Protein AF-A0AA91JPT4-F1 (afdb_monomer_lite)

Sequence (190 aa):
MEKLVLLPYAIPGVILVTALLRTYSKTSIPMFFVLIGALFISALPIVFLGITNQMRLINMKELLEAASTLGAPTPMIILRVLFPTIRTGTILVSLMIFSSVFGEYLLTNLLIGGRFETVRIYMLRRMNENGHLSSAVIVLYFLFILIIALLTFVMTNRQKKQVVPIKQRYNRQSRTLEKGVVVDNVLEHS

Secondary structure (DSSP, 8-state):
-HHHHTTGGGS-HHHHHHHHHHHHTTSSS-HHHHHHHHHHHHHHHHHHHHHHHHHHHTTHHHHHHHHHHTT--HHHHIIIIIHHHHHHHHHHHHHHHHHHHHH-HHHHHHHHTT-S--HHHHHHHHHTT-HHHHHHHHHHHHHHHHHHHHHHHHHHHHHHHHHHHHHHHHHHHHHHHHHHHHHHHHHTT-

Structure (mmCIF, N/CA/C/O backbone):
data_AF-A0AA91JPT4-F1
#
_entry.id   AF-A0AA91JPT4-F1
#
loop_
_atom_site.group_PDB
_atom_site.id
_atom_site.type_symbol
_atom_site.label_atom_id
_atom_site.label_alt_id
_atom_site.label_comp_id
_atom_site.label_asym_id
_atom_site.label_entity_id
_atom_site.label_seq_id
_atom_site.pdbx_PDB_ins_code
_atom_site.Cartn_x
_atom_site.Cartn_y
_atom_site.Cartn_z
_atom_site.occupancy
_atom_site.B_iso_or_equiv
_atom_site.auth_seq_id
_atom_site.auth_comp_id
_atom_site.auth_asym_id
_atom_site.auth_atom_id
_atom_site.pdbx_PDB_model_num
ATOM 1 N N . MET A 1 1 ? 4.619 8.924 16.765 1.00 62.19 1 MET A N 1
ATOM 2 C CA . MET A 1 1 ? 5.005 7.585 16.265 1.00 62.19 1 MET A CA 1
ATOM 3 C C . MET A 1 1 ? 4.837 7.442 14.755 1.00 62.19 1 MET A C 1
ATOM 5 O O . MET A 1 1 ? 5.717 6.868 14.135 1.00 62.19 1 MET A O 1
ATOM 9 N N . GLU A 1 2 ? 3.797 8.017 14.139 1.00 68.06 2 GLU A N 1
ATOM 10 C CA . GLU A 1 2 ? 3.529 7.901 12.687 1.00 68.06 2 GLU A CA 1
ATOM 11 C C . GLU A 1 2 ? 4.721 8.275 11.786 1.00 68.06 2 GLU A C 1
ATOM 13 O O . GLU A 1 2 ? 4.997 7.595 10.805 1.00 68.06 2 GLU A O 1
ATOM 18 N N . LYS A 1 3 ? 5.498 9.298 12.165 1.00 74.44 3 LYS A N 1
ATOM 19 C CA . LYS A 1 3 ? 6.681 9.743 11.408 1.00 74.44 3 LYS A CA 1
ATOM 20 C C . LYS A 1 3 ? 7.791 8.686 11.309 1.00 74.44 3 LYS A C 1
ATOM 22 O O . LYS A 1 3 ? 8.508 8.671 10.318 1.00 74.44 3 LYS A O 1
ATOM 27 N N . LEU A 1 4 ? 7.922 7.798 12.299 1.00 78.25 4 LEU A N 1
ATOM 28 C CA . LEU A 1 4 ? 8.942 6.739 12.289 1.00 78.25 4 LEU A CA 1
ATOM 29 C C . LEU A 1 4 ? 8.600 5.634 11.285 1.00 78.25 4 LEU A C 1
ATOM 31 O O . LEU A 1 4 ? 9.491 5.081 10.653 1.00 78.25 4 LEU A O 1
ATOM 35 N N . VAL A 1 5 ? 7.308 5.358 11.094 1.00 78.81 5 VAL A N 1
ATOM 36 C CA . VAL A 1 5 ? 6.826 4.345 10.142 1.00 78.81 5 VAL A CA 1
ATOM 37 C C . VAL A 1 5 ? 7.012 4.806 8.691 1.00 78.81 5 VAL A C 1
ATOM 39 O O . VAL A 1 5 ? 7.147 3.983 7.792 1.00 78.81 5 VAL A O 1
ATOM 42 N N . LEU A 1 6 ? 7.081 6.121 8.459 1.00 79.00 6 LEU A N 1
ATOM 43 C CA . LEU A 1 6 ? 7.276 6.715 7.133 1.00 79.00 6 LEU A CA 1
ATOM 44 C C . LEU A 1 6 ? 8.752 6.849 6.721 1.00 79.00 6 LEU A C 1
ATOM 46 O O . LEU A 1 6 ? 9.028 7.087 5.549 1.00 79.00 6 LEU A O 1
ATOM 50 N N . LEU A 1 7 ? 9.703 6.669 7.646 1.00 81.44 7 LEU A N 1
ATOM 51 C CA . LEU A 1 7 ? 11.142 6.724 7.352 1.00 81.44 7 LEU A CA 1
ATOM 52 C C . LEU A 1 7 ? 11.589 5.806 6.201 1.00 81.44 7 LEU A C 1
ATOM 54 O O . LEU A 1 7 ? 12.272 6.302 5.306 1.00 81.44 7 LEU A O 1
ATOM 58 N N . PRO A 1 8 ? 11.221 4.510 6.159 1.00 74.69 8 PRO A N 1
ATOM 59 C CA . PRO A 1 8 ? 11.626 3.640 5.054 1.00 74.69 8 PRO A CA 1
ATOM 60 C C . PRO A 1 8 ? 11.031 4.075 3.709 1.00 74.69 8 PRO A C 1
ATOM 62 O O . PRO A 1 8 ? 11.679 3.909 2.683 1.00 74.69 8 PRO A O 1
ATOM 65 N N . TYR A 1 9 ? 9.842 4.687 3.711 1.00 77.81 9 TYR A N 1
ATOM 66 C CA . TYR A 1 9 ? 9.214 5.218 2.498 1.00 77.81 9 TYR A CA 1
ATOM 67 C C . TYR A 1 9 ? 9.916 6.478 1.970 1.00 77.81 9 TYR A C 1
ATOM 69 O O . TYR A 1 9 ? 9.862 6.773 0.780 1.00 77.81 9 TYR A O 1
ATOM 77 N N . ALA A 1 10 ? 10.591 7.229 2.844 1.00 79.25 10 ALA A N 1
ATOM 78 C CA . ALA A 1 10 ? 11.345 8.414 2.447 1.00 79.25 10 ALA A CA 1
ATOM 79 C C . ALA A 1 10 ? 12.610 8.072 1.642 1.00 79.25 10 ALA A C 1
ATOM 81 O O . ALA A 1 10 ? 13.159 8.950 0.978 1.00 79.25 10 ALA A O 1
ATOM 82 N N . ILE A 1 11 ? 13.078 6.818 1.690 1.00 83.12 11 ILE A N 1
ATOM 83 C CA . ILE A 1 11 ? 14.234 6.362 0.918 1.00 83.12 11 ILE A CA 1
ATOM 84 C C . ILE A 1 11 ? 13.786 6.093 -0.529 1.00 83.12 11 ILE A C 1
ATOM 86 O O . ILE A 1 11 ? 12.942 5.228 -0.758 1.00 83.12 11 ILE A O 1
ATOM 90 N N . PRO A 1 12 ? 14.371 6.774 -1.531 1.00 81.94 12 PRO A N 1
ATOM 91 C CA . PRO A 1 12 ? 14.094 6.501 -2.936 1.00 81.94 12 PRO A CA 1
ATOM 92 C C . PRO A 1 12 ? 14.336 5.031 -3.304 1.00 81.94 12 PRO A C 1
ATOM 94 O O . PRO A 1 12 ? 15.379 4.463 -2.967 1.00 81.94 12 PRO A O 1
ATOM 97 N N . GLY A 1 13 ? 13.429 4.441 -4.091 1.00 80.62 13 GLY A N 1
ATOM 98 C CA . GLY A 1 13 ? 13.509 3.029 -4.491 1.00 80.62 13 GLY A CA 1
ATOM 99 C C . GLY A 1 13 ? 14.833 2.643 -5.166 1.00 80.62 13 GLY A C 1
ATOM 100 O O . GLY A 1 13 ? 15.356 1.561 -4.925 1.00 80.62 13 GLY A O 1
ATOM 101 N N . VAL A 1 14 ? 15.451 3.549 -5.934 1.00 83.06 14 VAL A N 1
ATOM 102 C CA . VAL A 1 14 ? 16.767 3.322 -6.571 1.00 83.06 14 VAL A CA 1
ATOM 103 C C . VAL A 1 14 ? 17.882 3.112 -5.537 1.00 83.06 14 VAL A C 1
ATOM 105 O O . VAL A 1 14 ? 18.741 2.243 -5.708 1.00 83.06 14 VAL A O 1
ATOM 108 N N . ILE A 1 15 ? 17.865 3.886 -4.449 1.00 88.06 15 ILE A N 1
ATOM 109 C CA . ILE A 1 15 ? 18.850 3.778 -3.365 1.00 88.06 15 ILE A CA 1
ATOM 110 C C . ILE A 1 15 ? 18.655 2.452 -2.629 1.00 88.06 15 ILE A C 1
ATOM 112 O O . ILE A 1 15 ? 19.625 1.737 -2.386 1.00 88.06 15 ILE A O 1
ATOM 116 N N . LEU A 1 16 ? 17.401 2.079 -2.351 1.00 87.94 16 LEU A N 1
ATOM 117 C CA . LEU A 1 16 ? 17.070 0.800 -1.724 1.00 87.94 16 LEU A CA 1
ATOM 118 C C . LEU A 1 16 ? 17.583 -0.380 -2.562 1.00 87.94 16 LEU A C 1
ATOM 120 O O . LEU A 1 16 ? 18.246 -1.273 -2.042 1.00 87.94 16 LEU A O 1
ATOM 124 N N . VAL A 1 17 ? 17.345 -0.354 -3.873 1.00 85.12 17 VAL A N 1
ATOM 125 C CA . VAL A 1 17 ? 17.799 -1.406 -4.788 1.00 85.12 17 VAL A CA 1
ATOM 126 C C . VAL A 1 17 ? 19.319 -1.513 -4.829 1.00 85.12 17 VAL A C 1
ATOM 128 O O . VAL A 1 17 ? 19.864 -2.603 -4.673 1.00 85.12 17 VAL A O 1
ATOM 131 N N . THR A 1 18 ? 20.015 -0.401 -5.056 1.00 85.31 18 THR A N 1
ATOM 132 C CA . THR A 1 18 ? 21.482 -0.406 -5.166 1.00 85.31 18 THR A CA 1
ATOM 133 C C . THR A 1 18 ? 22.144 -0.851 -3.861 1.00 85.31 18 THR A C 1
ATOM 135 O O . THR A 1 18 ? 23.120 -1.604 -3.894 1.00 85.31 18 THR A O 1
ATOM 138 N N . ALA A 1 19 ? 21.573 -0.479 -2.711 1.00 88.00 19 ALA A N 1
ATOM 139 C CA . ALA A 1 19 ? 22.004 -0.954 -1.400 1.00 88.00 19 ALA A CA 1
ATOM 140 C C . ALA A 1 19 ? 21.769 -2.462 -1.212 1.00 88.00 19 ALA A C 1
ATOM 142 O O . ALA A 1 19 ? 22.671 -3.167 -0.751 1.00 88.00 19 ALA A O 1
ATOM 143 N N . LEU A 1 20 ? 20.599 -2.977 -1.603 1.00 87.94 20 LEU A N 1
ATOM 144 C CA . LEU A 1 20 ? 20.282 -4.408 -1.539 1.00 87.94 20 LEU A CA 1
ATOM 145 C C . LEU A 1 20 ? 21.186 -5.222 -2.464 1.00 87.94 20 LEU A C 1
ATOM 147 O O . LEU A 1 20 ? 21.735 -6.233 -2.038 1.00 87.94 20 LEU A O 1
ATOM 151 N N . LEU A 1 21 ? 21.413 -4.755 -3.691 1.00 85.25 21 LEU A N 1
ATOM 152 C CA . LEU A 1 21 ? 22.312 -5.402 -4.639 1.00 85.25 21 LEU A CA 1
ATOM 153 C C . LEU A 1 21 ? 23.734 -5.460 -4.080 1.00 85.25 21 LEU A C 1
ATOM 155 O O . LEU A 1 21 ? 24.335 -6.527 -4.060 1.00 85.25 21 LEU A O 1
ATOM 159 N N . ARG A 1 22 ? 24.261 -4.354 -3.543 1.00 85.38 22 ARG A N 1
ATOM 160 C CA . ARG A 1 22 ? 25.609 -4.330 -2.956 1.00 85.38 22 ARG A CA 1
ATOM 161 C C . ARG A 1 22 ? 25.740 -5.247 -1.738 1.00 85.38 22 ARG A C 1
ATOM 163 O O . ARG A 1 22 ? 26.775 -5.888 -1.578 1.00 85.38 22 ARG A O 1
ATOM 170 N N . THR A 1 23 ? 24.708 -5.301 -0.900 1.00 88.44 23 THR A N 1
ATOM 171 C CA . THR A 1 23 ? 24.703 -6.092 0.339 1.00 88.44 23 THR A CA 1
ATOM 172 C C . THR A 1 23 ? 24.553 -7.587 0.062 1.00 88.44 23 THR A C 1
ATOM 174 O O . THR A 1 23 ? 25.318 -8.385 0.593 1.00 88.44 23 THR A O 1
ATOM 177 N N . TYR A 1 24 ? 23.610 -7.970 -0.803 1.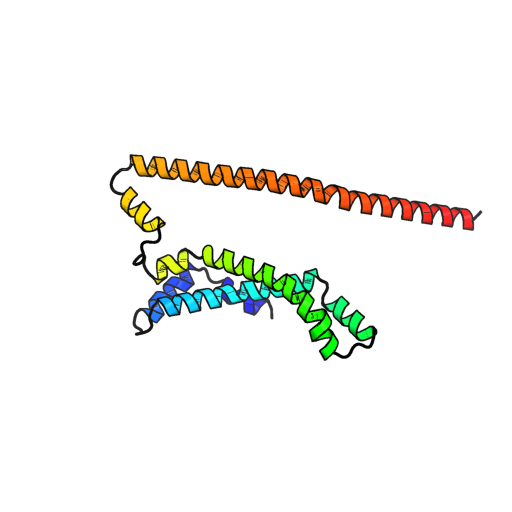00 85.31 24 TYR A N 1
ATOM 178 C CA . TYR A 1 24 ? 23.264 -9.370 -1.063 1.00 85.31 24 TYR A CA 1
ATOM 179 C C . TYR A 1 24 ? 23.987 -9.980 -2.274 1.00 85.31 24 TYR A C 1
ATOM 181 O O . TYR A 1 24 ? 23.925 -11.191 -2.456 1.00 85.31 24 TYR A O 1
ATOM 189 N N . SER A 1 25 ? 24.738 -9.203 -3.071 1.00 77.88 25 SER A N 1
ATOM 190 C CA . SER A 1 25 ? 25.467 -9.723 -4.247 1.00 77.88 25 SER A CA 1
ATOM 191 C C . SER A 1 25 ? 26.526 -10.776 -3.910 1.00 77.88 25 SER A C 1
ATOM 193 O O . SER A 1 25 ? 26.908 -11.536 -4.796 1.00 77.88 25 SER A O 1
ATOM 195 N N . LYS A 1 26 ? 27.032 -10.809 -2.673 1.00 78.81 26 LYS A N 1
ATOM 196 C CA . LYS A 1 26 ? 28.054 -11.773 -2.228 1.00 78.81 26 LYS A CA 1
ATOM 197 C C . LYS A 1 26 ? 27.491 -12.877 -1.332 1.00 78.81 26 LYS A C 1
ATOM 199 O O . LYS A 1 26 ? 28.242 -13.723 -0.855 1.00 78.81 26 LYS A O 1
ATOM 204 N N . THR A 1 27 ? 26.191 -12.856 -1.069 1.00 80.69 27 THR A N 1
ATOM 205 C CA . THR A 1 27 ? 25.530 -13.791 -0.159 1.00 80.69 27 THR A CA 1
ATOM 206 C C . THR A 1 27 ? 24.897 -14.931 -0.957 1.00 80.69 27 THR A C 1
ATOM 208 O O . THR A 1 27 ? 24.451 -14.735 -2.080 1.00 80.69 27 THR A O 1
ATOM 211 N N . SER A 1 28 ? 24.797 -16.124 -0.367 1.00 85.12 28 SER A N 1
ATOM 212 C CA . SER A 1 28 ? 24.126 -17.286 -0.985 1.00 85.12 28 SER A CA 1
ATOM 213 C C . SER A 1 28 ? 22.588 -17.174 -1.049 1.00 85.12 28 SER A C 1
ATOM 215 O O . SER A 1 28 ? 21.911 -18.133 -1.411 1.00 85.12 28 SER A O 1
ATOM 217 N N . ILE A 1 29 ? 22.007 -16.028 -0.673 1.00 84.69 29 ILE A N 1
ATOM 218 C CA . ILE A 1 29 ? 20.551 -15.842 -0.640 1.00 84.69 29 ILE A CA 1
ATOM 219 C C . ILE A 1 29 ? 20.046 -15.529 -2.057 1.00 84.69 29 ILE A C 1
ATOM 221 O O . ILE A 1 29 ? 20.549 -14.599 -2.691 1.00 84.69 29 ILE A O 1
ATOM 225 N N . PRO A 1 30 ? 19.016 -16.235 -2.557 1.00 83.62 30 PRO A N 1
ATOM 226 C CA . PRO A 1 30 ? 18.431 -15.934 -3.856 1.00 83.62 30 PRO A CA 1
ATOM 227 C C . PRO A 1 30 ? 17.793 -14.543 -3.871 1.00 83.62 30 PRO A C 1
ATOM 229 O O . PRO A 1 30 ? 16.985 -14.200 -3.006 1.00 83.62 30 PRO A O 1
ATOM 232 N N . MET A 1 31 ? 18.080 -13.770 -4.919 1.00 81.44 31 MET A N 1
ATOM 233 C CA . MET A 1 31 ? 17.624 -12.379 -5.052 1.00 81.44 31 MET A CA 1
ATOM 234 C C . MET A 1 31 ? 16.093 -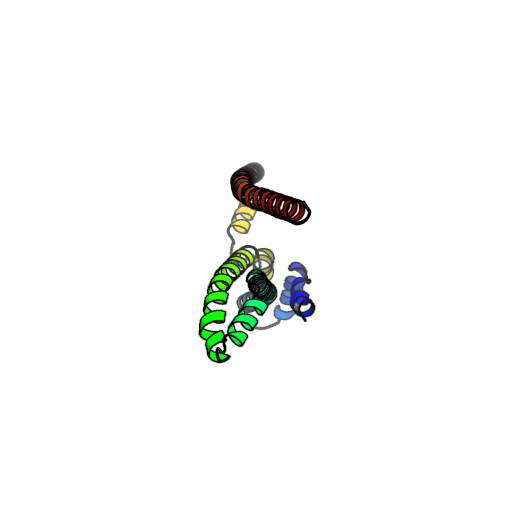12.224 -5.082 1.00 81.44 31 MET A C 1
ATOM 236 O O . MET A 1 31 ? 15.557 -11.172 -4.746 1.00 81.44 31 MET A O 1
ATOM 240 N N . PHE A 1 32 ? 15.375 -13.294 -5.425 1.00 81.75 32 PHE A N 1
ATOM 241 C CA . PHE A 1 32 ? 13.917 -13.350 -5.357 1.00 81.75 32 PHE A CA 1
ATOM 242 C C . PHE A 1 32 ? 13.377 -13.169 -3.927 1.00 81.75 32 PHE A C 1
ATOM 244 O O . PHE A 1 32 ? 12.430 -12.415 -3.719 1.00 81.75 32 PHE A O 1
ATOM 251 N N . PHE A 1 33 ? 14.005 -13.792 -2.923 1.00 86.94 33 PHE A N 1
ATOM 252 C CA . PHE A 1 33 ? 13.594 -13.619 -1.525 1.00 86.94 33 PHE A CA 1
ATOM 253 C C . PHE A 1 33 ? 13.895 -12.208 -1.019 1.00 86.94 33 PHE A C 1
ATOM 255 O O . PHE A 1 33 ? 13.094 -11.627 -0.290 1.00 86.94 33 PHE A O 1
ATOM 262 N N . VAL A 1 34 ? 15.015 -11.631 -1.463 1.00 87.75 34 VAL A N 1
ATOM 263 C CA . VAL A 1 34 ? 15.377 -10.239 -1.167 1.00 87.75 34 VAL A CA 1
ATOM 264 C C . VAL A 1 34 ? 14.350 -9.276 -1.766 1.00 87.75 34 VAL A C 1
ATOM 266 O O . VAL A 1 34 ? 13.944 -8.331 -1.094 1.00 87.75 34 VAL A O 1
ATOM 269 N N . LEU A 1 35 ? 13.865 -9.541 -2.985 1.00 86.94 35 LEU A N 1
ATOM 270 C CA . LEU A 1 35 ? 12.797 -8.758 -3.607 1.00 86.94 35 LEU A CA 1
ATOM 271 C C . LEU A 1 35 ? 11.496 -8.835 -2.803 1.00 86.94 35 LEU A C 1
ATOM 273 O O . LEU A 1 35 ? 10.908 -7.794 -2.524 1.00 86.94 35 LEU A O 1
ATOM 277 N N . ILE A 1 36 ? 11.053 -10.034 -2.409 1.00 87.56 36 ILE A N 1
ATOM 278 C CA . ILE A 1 36 ? 9.841 -10.193 -1.589 1.00 87.56 36 ILE A CA 1
ATOM 279 C C . ILE A 1 36 ? 9.983 -9.415 -0.279 1.00 87.56 36 ILE A C 1
ATOM 281 O O . ILE A 1 36 ? 9.069 -8.686 0.098 1.00 87.56 36 ILE A O 1
ATOM 285 N N . GLY A 1 37 ? 11.135 -9.524 0.388 1.00 88.88 37 GLY A N 1
ATOM 286 C CA . GLY A 1 37 ? 11.416 -8.777 1.612 1.00 88.88 37 GLY A CA 1
ATOM 287 C C . GLY A 1 37 ? 11.386 -7.263 1.396 1.00 88.88 37 GLY A C 1
ATOM 288 O O . GLY A 1 37 ? 10.776 -6.543 2.182 1.00 88.88 37 GLY A O 1
ATOM 289 N N . ALA A 1 38 ? 11.977 -6.777 0.304 1.00 88.12 38 ALA A N 1
ATOM 290 C CA . ALA A 1 38 ? 11.963 -5.360 -0.043 1.00 88.12 38 ALA A CA 1
ATOM 291 C C . ALA A 1 38 ? 10.539 -4.852 -0.318 1.00 88.12 38 ALA A C 1
ATOM 293 O O . ALA A 1 38 ? 10.134 -3.842 0.251 1.00 88.12 38 ALA A O 1
ATOM 294 N N . LEU A 1 39 ? 9.753 -5.580 -1.117 1.00 88.75 39 LEU A N 1
ATOM 295 C CA . LEU A 1 39 ? 8.349 -5.253 -1.386 1.00 88.75 39 LEU A CA 1
ATOM 296 C C . LEU A 1 39 ? 7.506 -5.271 -0.108 1.00 88.75 39 LEU A C 1
ATOM 298 O O . LEU A 1 39 ? 6.656 -4.404 0.079 1.00 88.75 39 LEU A O 1
ATOM 302 N N . PHE A 1 40 ? 7.763 -6.221 0.792 1.00 88.69 40 PHE A N 1
ATOM 303 C CA . PHE A 1 40 ? 7.087 -6.300 2.081 1.00 88.69 40 PHE A CA 1
ATOM 304 C C . PHE A 1 40 ? 7.380 -5.072 2.949 1.00 88.69 40 PHE A C 1
ATOM 306 O O . PHE A 1 40 ? 6.448 -4.437 3.440 1.00 88.69 40 PHE A O 1
ATOM 313 N N . ILE A 1 41 ? 8.653 -4.686 3.086 1.00 88.50 41 ILE A N 1
ATOM 314 C CA . ILE A 1 41 ? 9.058 -3.497 3.853 1.00 88.50 41 ILE A CA 1
ATOM 315 C C . ILE A 1 41 ? 8.455 -2.225 3.245 1.00 88.50 41 ILE A C 1
ATOM 317 O O . ILE A 1 41 ? 7.950 -1.381 3.983 1.00 88.50 41 ILE A O 1
ATOM 321 N N . SER A 1 42 ? 8.441 -2.107 1.915 1.00 85.81 42 SER A N 1
ATOM 322 C CA . SER A 1 42 ? 7.826 -0.973 1.215 1.00 85.81 42 SER A CA 1
ATOM 323 C C . SER A 1 42 ? 6.301 -0.928 1.364 1.00 85.81 42 SER A C 1
ATOM 325 O O . SER A 1 42 ? 5.716 0.154 1.371 1.00 85.81 42 SER A O 1
ATOM 327 N N . ALA A 1 43 ? 5.638 -2.076 1.526 1.00 87.69 43 ALA A N 1
ATOM 328 C CA . ALA A 1 43 ? 4.192 -2.150 1.719 1.00 87.69 43 ALA A CA 1
ATOM 329 C C . ALA A 1 43 ? 3.747 -1.781 3.147 1.00 87.69 43 ALA A C 1
ATOM 331 O O . ALA A 1 43 ? 2.633 -1.286 3.322 1.00 87.69 43 ALA A O 1
ATOM 332 N N . LEU A 1 44 ? 4.593 -1.966 4.167 1.00 88.69 44 LEU A N 1
ATOM 333 C CA . LEU A 1 44 ? 4.284 -1.621 5.565 1.00 88.69 44 LEU A CA 1
ATOM 334 C C . LEU A 1 44 ? 3.757 -0.187 5.774 1.00 88.69 44 LEU A C 1
ATOM 336 O O . LEU A 1 44 ? 2.696 -0.041 6.389 1.00 88.69 44 LEU A O 1
ATOM 340 N N . PRO A 1 45 ? 4.424 0.879 5.286 1.00 88.19 45 PRO A N 1
ATOM 341 C CA . PRO A 1 45 ? 3.929 2.244 5.455 1.00 88.19 45 PRO A CA 1
ATOM 342 C C . PRO A 1 45 ? 2.580 2.458 4.764 1.00 88.19 45 PRO A C 1
ATOM 344 O O . PRO A 1 45 ? 1.736 3.176 5.295 1.00 88.19 45 PRO A O 1
ATOM 347 N N . ILE A 1 46 ? 2.344 1.798 3.626 1.00 88.19 46 ILE A N 1
ATOM 348 C CA . ILE A 1 46 ? 1.077 1.867 2.885 1.00 88.19 46 ILE A CA 1
ATOM 349 C C . ILE A 1 46 ? -0.049 1.227 3.700 1.00 88.19 46 ILE A C 1
ATOM 351 O O . ILE A 1 46 ? -1.116 1.821 3.845 1.00 88.19 46 ILE A O 1
ATOM 355 N N . VAL A 1 47 ? 0.196 0.045 4.274 1.00 89.69 47 VAL A N 1
ATOM 356 C CA . VAL A 1 47 ? -0.755 -0.645 5.158 1.00 89.69 47 VAL A CA 1
ATOM 357 C C . VAL A 1 47 ? -1.094 0.242 6.352 1.00 89.69 47 VAL A C 1
ATOM 359 O O . VAL A 1 47 ? -2.266 0.476 6.638 1.00 89.69 47 VAL A O 1
ATOM 362 N N . PHE A 1 48 ? -0.068 0.753 7.036 1.00 89.06 48 PHE A N 1
ATOM 363 C CA . PHE A 1 48 ? -0.238 1.558 8.238 1.00 89.06 48 PHE A CA 1
ATOM 364 C C . PHE A 1 48 ? -1.025 2.837 7.943 1.00 89.06 48 PHE A C 1
ATOM 366 O O . PHE A 1 48 ? -2.019 3.106 8.611 1.00 89.06 48 PHE A O 1
ATOM 373 N N . LEU A 1 49 ? -0.638 3.574 6.898 1.00 87.75 49 LEU A N 1
ATOM 374 C CA . LEU A 1 49 ? -1.326 4.790 6.468 1.00 87.75 49 LEU A CA 1
ATOM 375 C C . LEU A 1 49 ? -2.764 4.505 6.019 1.00 87.75 49 LEU A C 1
ATOM 377 O O . LEU A 1 49 ? -3.678 5.274 6.309 1.00 87.75 49 LEU A O 1
ATOM 381 N N . GLY A 1 50 ? -2.975 3.397 5.313 1.00 87.19 50 GLY A N 1
ATOM 382 C CA . GLY A 1 50 ? -4.292 2.968 4.867 1.00 87.19 50 GLY A CA 1
ATOM 383 C C . GLY A 1 50 ? -5.227 2.687 6.041 1.00 87.19 50 GLY A C 1
ATOM 384 O O . GLY A 1 50 ? -6.353 3.182 6.066 1.00 87.19 50 GLY A O 1
ATOM 385 N N . ILE A 1 51 ? -4.753 1.943 7.040 1.00 86.69 51 ILE A N 1
ATOM 386 C CA . ILE A 1 51 ? -5.543 1.589 8.223 1.00 86.69 51 ILE A CA 1
ATOM 387 C C . ILE A 1 51 ? -5.821 2.824 9.083 1.00 86.69 51 ILE A C 1
ATOM 389 O O . ILE A 1 51 ? -6.974 3.047 9.445 1.00 86.69 51 ILE A O 1
ATOM 393 N N . THR A 1 52 ? -4.821 3.657 9.383 1.00 86.81 52 THR A N 1
ATOM 394 C CA . THR A 1 52 ? -5.027 4.854 10.219 1.00 86.81 52 THR A CA 1
ATOM 395 C C . THR A 1 52 ? -5.978 5.849 9.561 1.00 86.81 52 THR A C 1
ATOM 397 O O . THR A 1 52 ? -6.862 6.385 10.231 1.00 86.81 52 THR A O 1
ATOM 400 N N . ASN A 1 53 ? -5.879 6.037 8.241 1.00 85.31 53 ASN A N 1
ATOM 401 C CA . ASN A 1 53 ? -6.833 6.852 7.492 1.00 85.31 53 ASN A CA 1
ATOM 402 C C . ASN A 1 53 ? -8.248 6.278 7.563 1.00 85.31 53 ASN A C 1
ATOM 404 O O . ASN A 1 53 ? -9.192 7.037 7.772 1.00 85.31 53 ASN A O 1
ATOM 408 N N . GLN A 1 54 ? -8.409 4.958 7.442 1.00 85.50 54 GLN A N 1
ATOM 409 C CA . GLN A 1 54 ? -9.721 4.324 7.579 1.00 85.50 54 GLN A CA 1
ATOM 410 C C . GLN A 1 54 ? -10.303 4.498 8.979 1.00 85.50 54 GLN A C 1
ATOM 412 O O . GLN A 1 54 ? -11.459 4.887 9.103 1.00 85.50 54 GLN A O 1
ATOM 417 N N . MET A 1 55 ? -9.501 4.309 10.029 1.00 84.56 55 MET A N 1
ATOM 418 C CA . MET A 1 55 ? -9.929 4.544 11.414 1.00 84.56 55 MET A CA 1
ATOM 419 C C . MET A 1 55 ? -10.349 6.001 11.653 1.00 84.56 55 MET A C 1
ATOM 421 O O . MET A 1 55 ? -11.279 6.267 12.417 1.00 84.56 55 MET A O 1
ATOM 425 N N . ARG A 1 56 ? -9.684 6.953 10.989 1.0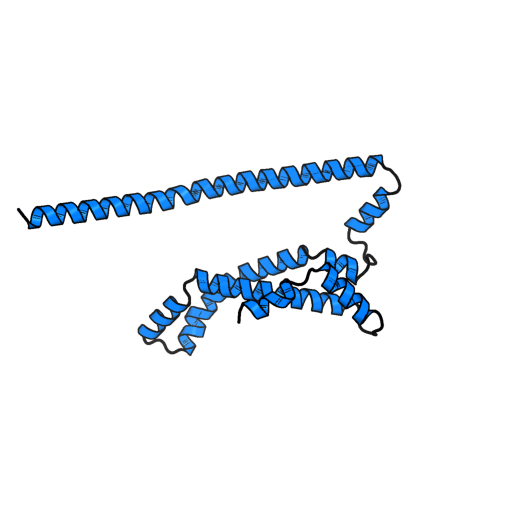0 84.12 56 ARG A N 1
ATOM 426 C CA . ARG A 1 56 ? -10.015 8.378 11.069 1.00 84.12 56 ARG A CA 1
ATOM 427 C C . ARG A 1 56 ? -11.280 8.733 10.290 1.00 84.12 56 ARG A C 1
ATOM 429 O O . ARG A 1 56 ? -12.053 9.550 10.766 1.00 84.12 56 ARG A O 1
ATOM 436 N N . LEU A 1 57 ? -11.505 8.120 9.127 1.00 82.44 57 LEU A N 1
ATOM 437 C CA . LEU A 1 57 ? -12.695 8.343 8.293 1.00 82.44 57 LEU A CA 1
ATOM 438 C C . LEU A 1 57 ? -13.993 7.943 8.998 1.00 82.44 57 LEU A C 1
ATOM 440 O O . LEU A 1 57 ? -15.011 8.606 8.834 1.00 82.44 57 LEU A O 1
ATOM 444 N N . ILE A 1 58 ? -13.951 6.864 9.776 1.00 82.44 58 ILE A N 1
ATOM 445 C CA . ILE A 1 58 ? -15.108 6.329 10.505 1.00 82.44 58 ILE A CA 1
ATOM 446 C C . ILE A 1 58 ? -15.279 6.939 11.905 1.00 82.44 58 ILE A C 1
ATOM 448 O O . ILE A 1 58 ? -16.079 6.419 12.673 1.00 82.44 58 ILE A O 1
ATOM 452 N N . ASN A 1 59 ? -14.506 7.973 12.276 1.00 83.19 59 ASN A N 1
ATOM 453 C CA . ASN A 1 59 ? -14.446 8.522 13.640 1.00 83.19 59 ASN A CA 1
ATOM 454 C C . ASN A 1 59 ? -14.401 7.423 14.713 1.00 83.19 59 ASN A C 1
ATOM 456 O O . ASN A 1 59 ? -15.164 7.421 15.678 1.00 83.19 59 ASN A O 1
ATOM 460 N N . MET A 1 60 ? -13.497 6.454 14.546 1.00 82.94 60 MET A N 1
ATOM 461 C CA . MET A 1 60 ? -13.503 5.223 15.340 1.00 82.94 60 MET A CA 1
ATOM 462 C C . MET A 1 60 ? -13.466 5.464 16.854 1.00 82.94 60 MET A C 1
ATOM 464 O O . MET A 1 60 ? -14.034 4.690 17.620 1.00 82.94 60 MET A O 1
ATOM 468 N N . LYS A 1 61 ? -12.819 6.553 17.277 1.00 84.19 61 LYS A N 1
ATOM 469 C CA . LYS A 1 61 ? -12.770 6.986 18.674 1.00 84.19 61 LYS A CA 1
ATOM 470 C C . LYS A 1 61 ? -14.163 7.314 19.229 1.00 84.19 61 LYS A C 1
ATOM 472 O O . LYS A 1 61 ? -14.507 6.824 20.295 1.00 84.19 61 LYS A O 1
ATOM 477 N N . GLU A 1 62 ? -14.970 8.069 18.487 1.00 84.38 62 GLU A N 1
ATOM 478 C CA . GLU A 1 62 ? -16.333 8.445 18.891 1.00 84.38 62 GLU A CA 1
ATOM 479 C C . GLU A 1 62 ? -17.247 7.214 18.956 1.00 84.38 62 GLU A C 1
ATOM 481 O O . GLU A 1 62 ? -18.017 7.054 19.899 1.00 84.38 62 GLU A O 1
ATOM 486 N N . LEU A 1 63 ? -17.109 6.289 17.997 1.00 83.06 63 LEU A N 1
ATOM 487 C CA . LEU A 1 63 ? -17.837 5.014 17.994 1.00 83.06 63 LEU A CA 1
ATOM 488 C C . LEU A 1 63 ? -17.502 4.138 19.210 1.00 83.06 63 LEU A C 1
ATOM 490 O O . LEU A 1 63 ? -18.389 3.506 19.783 1.00 83.06 63 LEU A O 1
ATOM 494 N N . LEU A 1 64 ? -16.226 4.091 19.599 1.00 85.88 64 LEU A N 1
ATOM 495 C CA . LEU A 1 64 ? -15.764 3.353 20.776 1.00 85.88 64 LEU A CA 1
ATOM 496 C C . LEU A 1 64 ? -16.265 3.986 22.080 1.00 85.88 64 LEU A C 1
ATOM 498 O O . LEU A 1 64 ? -16.689 3.260 22.982 1.00 85.88 64 LEU A O 1
ATOM 502 N N . GLU A 1 65 ? -16.240 5.316 22.175 1.00 85.06 65 GLU A N 1
ATOM 503 C CA . GLU A 1 65 ? -16.751 6.058 23.332 1.00 85.06 65 GLU A CA 1
ATOM 504 C C . GLU A 1 65 ? -18.264 5.856 23.483 1.00 85.06 65 GLU A C 1
ATOM 506 O O . GLU A 1 65 ? -18.711 5.446 24.552 1.00 85.06 65 GLU A O 1
ATOM 511 N N . ALA A 1 66 ? -19.039 5.989 22.402 1.00 84.88 66 ALA A N 1
ATOM 512 C CA . ALA A 1 66 ? -20.481 5.745 22.415 1.00 84.88 66 ALA A CA 1
ATOM 513 C C . ALA A 1 66 ? -20.837 4.303 22.821 1.00 84.88 66 ALA A C 1
ATOM 515 O O . ALA A 1 66 ? -21.737 4.094 23.633 1.00 84.88 66 ALA A O 1
ATOM 516 N N . ALA A 1 67 ? -20.115 3.301 22.303 1.00 82.69 67 ALA A N 1
ATOM 517 C CA . ALA A 1 67 ? -20.335 1.897 22.660 1.00 82.69 67 ALA A CA 1
ATOM 518 C C . ALA A 1 67 ? -20.004 1.606 24.135 1.00 82.69 67 ALA A C 1
ATOM 520 O O . ALA A 1 67 ? -20.699 0.820 24.781 1.00 82.69 67 ALA A O 1
ATOM 521 N N . SER A 1 68 ? -18.973 2.263 24.671 1.00 85.31 68 SER A N 1
ATOM 522 C CA . SER A 1 68 ? -18.592 2.151 26.082 1.00 85.31 68 SER A CA 1
ATOM 523 C C . SER A 1 68 ? -19.618 2.826 26.997 1.00 85.31 68 SER A C 1
ATOM 525 O O . SER A 1 68 ? -20.004 2.246 28.010 1.00 85.31 68 SER A O 1
ATOM 527 N N . THR A 1 69 ? -20.131 4.005 26.623 1.00 87.31 69 THR A N 1
ATOM 528 C CA . THR A 1 69 ? -21.216 4.694 27.348 1.00 87.31 69 THR A CA 1
ATOM 529 C C . THR A 1 69 ? -22.510 3.879 27.362 1.00 87.31 69 THR A C 1
ATOM 531 O O . THR A 1 69 ? -23.252 3.927 28.337 1.00 87.31 69 THR A O 1
ATOM 534 N N . LEU A 1 70 ? -22.761 3.074 26.325 1.00 86.06 70 LEU A N 1
ATOM 535 C CA . LEU A 1 70 ? -23.901 2.156 26.255 1.00 86.06 70 LEU A CA 1
ATOM 536 C C . LEU A 1 70 ? -23.756 0.902 27.143 1.00 86.06 70 LEU A C 1
ATOM 538 O O . LEU A 1 70 ? -24.633 0.041 27.130 1.00 86.06 70 LEU A O 1
ATOM 542 N N . GLY A 1 71 ? -22.658 0.773 27.896 1.00 86.12 71 GLY A N 1
ATOM 543 C CA . GLY A 1 71 ? -22.419 -0.335 28.824 1.00 86.12 71 GLY A CA 1
ATOM 544 C C . GLY A 1 71 ? -21.912 -1.622 28.168 1.00 86.12 71 GLY A C 1
ATOM 545 O O . GLY A 1 71 ? -21.944 -2.681 28.796 1.00 86.12 71 GLY A O 1
ATOM 546 N N . ALA A 1 72 ? -21.445 -1.577 26.915 1.00 84.12 72 ALA A N 1
ATOM 547 C CA . ALA A 1 72 ? -20.905 -2.761 26.255 1.00 84.12 72 ALA A CA 1
ATOM 548 C C . ALA A 1 72 ? -19.514 -3.130 26.820 1.00 84.12 72 ALA A C 1
ATOM 550 O O . ALA A 1 72 ? -18.644 -2.265 26.932 1.00 84.12 72 ALA A O 1
ATOM 551 N N . PRO A 1 73 ? -19.243 -4.411 27.133 1.00 84.69 73 PRO A N 1
ATOM 552 C CA . PRO A 1 73 ? -17.923 -4.832 27.591 1.00 84.69 73 PRO A CA 1
ATOM 553 C C . PRO A 1 73 ? -16.893 -4.755 26.450 1.00 84.69 73 PRO A C 1
ATOM 555 O O . PRO A 1 73 ? -17.170 -5.161 25.320 1.00 84.69 73 PRO A O 1
ATOM 558 N N . THR A 1 74 ? -15.671 -4.299 26.746 1.00 83.25 74 THR A N 1
ATOM 559 C CA . THR A 1 74 ? -14.558 -4.107 25.790 1.00 83.25 74 THR A CA 1
ATOM 560 C C . THR A 1 74 ? -14.367 -5.235 24.757 1.00 83.25 74 THR A C 1
ATOM 562 O O . THR A 1 74 ? -14.270 -4.926 23.567 1.00 83.25 74 THR A O 1
ATOM 565 N N . PRO A 1 75 ? -14.359 -6.536 25.122 1.00 85.00 75 PRO A N 1
ATOM 566 C CA . PRO A 1 75 ? -14.217 -7.613 24.134 1.00 85.00 75 PRO A CA 1
ATOM 567 C C . PRO A 1 75 ? -15.386 -7.691 23.137 1.00 85.00 75 PRO A C 1
ATOM 569 O O . PRO A 1 75 ? -15.182 -8.013 21.966 1.00 85.00 75 PRO A O 1
ATOM 572 N N . MET A 1 76 ? -16.601 -7.340 23.561 1.00 85.50 76 MET A N 1
ATOM 573 C CA . MET A 1 76 ? -17.777 -7.293 22.691 1.00 85.50 76 MET A CA 1
ATOM 574 C C . MET A 1 76 ? -17.689 -6.138 21.691 1.00 85.50 76 MET A C 1
ATOM 576 O O . MET A 1 76 ? -18.030 -6.312 20.521 1.00 85.50 76 MET A O 1
ATOM 580 N N . ILE A 1 77 ? -17.183 -4.983 22.125 1.00 84.94 77 ILE A N 1
ATOM 581 C CA . ILE A 1 77 ? -16.947 -3.826 21.255 1.00 84.94 77 ILE A CA 1
ATOM 582 C C . ILE A 1 77 ? -15.916 -4.183 20.172 1.00 84.94 77 ILE A C 1
ATOM 584 O O . ILE A 1 77 ? -16.127 -3.908 18.989 1.00 84.94 77 ILE A O 1
ATOM 588 N N . ILE A 1 78 ? -14.835 -4.872 20.548 1.00 84.12 78 ILE A N 1
ATOM 589 C CA . ILE A 1 78 ? -13.787 -5.300 19.610 1.00 84.12 78 ILE A CA 1
ATOM 590 C C . ILE A 1 78 ? -14.352 -6.251 18.540 1.00 84.12 78 ILE A C 1
ATOM 592 O O . ILE A 1 78 ? -14.160 -6.043 17.343 1.00 84.12 78 ILE A O 1
ATOM 596 N N . LEU A 1 79 ? -15.082 -7.289 18.941 1.00 85.69 79 LEU A N 1
ATOM 597 C CA . LEU A 1 79 ? -15.569 -8.298 17.996 1.00 85.69 79 LEU A CA 1
ATOM 598 C C . LEU A 1 79 ? -16.754 -7.811 17.155 1.00 85.69 79 LEU A C 1
ATOM 600 O O . LEU A 1 79 ? -16.841 -8.131 15.971 1.00 85.69 79 LEU A O 1
ATOM 604 N N . ARG A 1 80 ? -17.674 -7.045 17.750 1.00 82.69 80 ARG A N 1
ATOM 605 C CA . ARG A 1 80 ? -18.965 -6.717 17.130 1.00 82.69 80 ARG A CA 1
ATOM 606 C C . ARG A 1 80 ? -19.003 -5.351 16.457 1.00 82.69 80 ARG A C 1
ATOM 608 O O . ARG A 1 80 ? -19.832 -5.155 15.577 1.00 82.69 80 ARG A O 1
ATOM 615 N N . VAL A 1 81 ? -18.119 -4.431 16.841 1.00 81.56 81 VAL A N 1
ATOM 616 C CA . VAL A 1 81 ? -18.057 -3.072 16.277 1.00 81.56 81 VAL A CA 1
ATOM 617 C C . VAL A 1 81 ? -16.756 -2.871 15.505 1.00 81.56 81 VAL A C 1
ATOM 619 O O . VAL A 1 81 ? -16.778 -2.504 14.332 1.00 81.56 81 VAL A O 1
ATOM 622 N N . LEU A 1 82 ? -15.611 -3.170 16.115 1.00 83.25 82 LEU A N 1
ATOM 623 C CA . LEU A 1 82 ? -14.297 -2.888 15.531 1.00 83.25 82 LEU A CA 1
ATOM 624 C C . LEU A 1 82 ? -13.965 -3.826 14.359 1.00 83.25 82 LEU A C 1
ATOM 626 O O . LEU A 1 82 ? -13.608 -3.361 13.277 1.00 83.25 82 LEU A O 1
ATOM 630 N N . PHE A 1 83 ? -14.154 -5.135 14.529 1.00 84.25 83 PHE A N 1
ATOM 631 C CA . PHE A 1 83 ? -13.860 -6.134 13.497 1.00 84.25 83 PHE A CA 1
ATOM 632 C C . PHE A 1 83 ? -14.636 -5.942 12.174 1.00 84.25 83 PHE A C 1
ATOM 634 O O . PHE A 1 83 ? -13.996 -5.899 11.118 1.00 84.25 83 PHE A O 1
ATOM 641 N N . PRO A 1 84 ? -15.981 -5.783 12.166 1.00 81.75 84 PRO A N 1
ATOM 642 C CA . PRO A 1 84 ? -16.715 -5.580 10.914 1.00 81.75 84 PRO A CA 1
ATOM 643 C C . PRO A 1 84 ? -16.369 -4.249 10.242 1.00 81.75 84 PRO A C 1
ATOM 645 O O . PRO A 1 84 ? -16.338 -4.176 9.014 1.0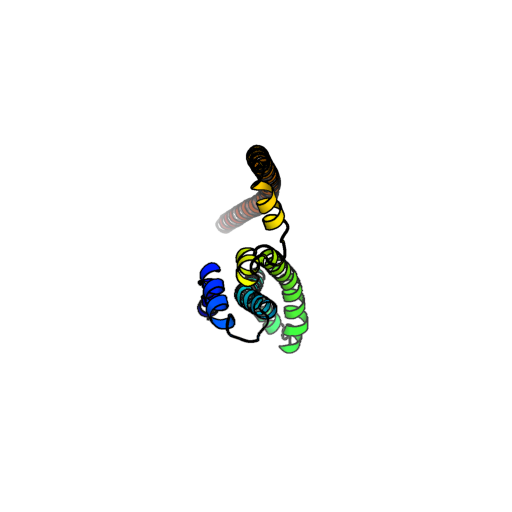0 81.75 84 PRO A O 1
ATOM 648 N N . THR A 1 85 ? -16.058 -3.216 11.026 1.00 82.31 85 THR A N 1
ATOM 649 C CA . THR A 1 85 ? -15.737 -1.894 10.480 1.00 82.31 85 THR A CA 1
ATOM 650 C C . THR A 1 85 ? -14.356 -1.875 9.826 1.00 82.31 85 THR A C 1
ATOM 652 O O . THR A 1 85 ? -14.197 -1.360 8.719 1.00 82.31 85 THR A O 1
ATOM 655 N N . ILE A 1 86 ? -13.362 -2.518 10.448 1.00 84.81 86 ILE A N 1
ATOM 656 C CA . ILE A 1 86 ? -12.021 -2.648 9.865 1.00 84.81 86 ILE A CA 1
ATOM 657 C C . ILE A 1 86 ? -12.050 -3.517 8.609 1.00 84.81 86 ILE A C 1
ATOM 659 O O . ILE A 1 86 ? -11.374 -3.174 7.646 1.00 84.81 86 ILE A O 1
ATOM 663 N N . ARG A 1 87 ? -12.862 -4.585 8.561 1.00 84.06 87 ARG A N 1
ATOM 664 C CA . ARG A 1 87 ? -12.937 -5.495 7.402 1.00 84.06 87 ARG A CA 1
ATOM 665 C C . ARG A 1 87 ? -13.206 -4.761 6.085 1.00 84.06 87 ARG A C 1
ATOM 667 O O . ARG A 1 87 ? -12.562 -5.059 5.080 1.00 84.06 87 ARG A O 1
ATOM 674 N N . THR A 1 88 ? -14.121 -3.794 6.087 1.00 80.69 88 THR A N 1
ATOM 675 C CA . THR A 1 88 ? -14.429 -2.972 4.904 1.00 80.69 88 THR A CA 1
ATOM 676 C C . THR A 1 88 ? -13.238 -2.095 4.510 1.00 80.69 88 THR A C 1
ATOM 678 O O . THR A 1 88 ? -12.906 -1.988 3.329 1.00 80.69 88 THR A O 1
ATOM 681 N N . GLY A 1 89 ? -12.541 -1.525 5.497 1.00 83.81 89 GLY A N 1
ATOM 682 C CA . GLY A 1 89 ? -11.314 -0.757 5.285 1.00 83.81 89 GLY A CA 1
ATOM 683 C C . GLY A 1 89 ? -10.153 -1.610 4.765 1.00 83.81 89 GLY A C 1
ATOM 684 O O . GLY A 1 89 ? -9.425 -1.176 3.875 1.00 83.81 89 GLY A O 1
ATOM 685 N N . THR A 1 90 ? -10.006 -2.847 5.247 1.00 86.81 90 THR A N 1
ATOM 686 C CA . THR A 1 90 ? -8.938 -3.764 4.834 1.00 86.81 90 THR A CA 1
ATOM 687 C C . THR A 1 90 ? -8.993 -4.052 3.340 1.00 86.81 90 THR A C 1
ATOM 689 O O . THR A 1 90 ? -7.948 -4.030 2.706 1.00 86.81 90 THR A O 1
ATOM 692 N N . ILE A 1 91 ? -10.178 -4.235 2.748 1.00 89.12 91 ILE A N 1
ATOM 693 C CA . ILE A 1 91 ? -10.319 -4.489 1.301 1.00 89.12 91 ILE A CA 1
ATOM 694 C C . ILE A 1 91 ? -9.748 -3.326 0.475 1.00 89.12 91 ILE A C 1
ATOM 696 O O . ILE A 1 91 ? -9.021 -3.549 -0.494 1.00 89.12 91 ILE A O 1
ATOM 700 N N . LEU A 1 92 ? -10.031 -2.084 0.877 1.00 88.75 92 LEU A N 1
ATOM 701 C CA . LEU A 1 92 ? -9.513 -0.889 0.203 1.00 88.75 92 LEU A CA 1
ATOM 702 C C . LEU A 1 92 ? -7.987 -0.811 0.301 1.00 88.75 92 LEU A C 1
ATOM 704 O O . LEU A 1 92 ? -7.309 -0.558 -0.694 1.00 88.75 92 LEU A O 1
ATOM 708 N N . VAL A 1 93 ? -7.444 -1.076 1.489 1.00 91.25 93 VAL A N 1
ATOM 709 C CA . VAL A 1 93 ? -5.996 -1.081 1.724 1.00 91.25 93 VAL A CA 1
ATOM 710 C C . VAL A 1 93 ? -5.317 -2.222 0.957 1.00 91.25 93 VAL A C 1
ATOM 712 O O . VAL A 1 93 ? -4.272 -2.011 0.348 1.00 91.25 93 VAL A O 1
ATOM 715 N N . SER A 1 94 ? -5.931 -3.406 0.891 1.00 90.62 94 SER A N 1
ATOM 716 C CA . SER A 1 94 ? -5.445 -4.534 0.090 1.00 90.62 94 SER A CA 1
ATOM 717 C C . SER A 1 94 ? -5.367 -4.192 -1.398 1.00 90.62 94 SER A C 1
ATOM 719 O O . SER A 1 94 ? -4.366 -4.510 -2.036 1.00 90.62 94 SER A O 1
ATOM 721 N N . LEU A 1 95 ? -6.369 -3.499 -1.948 1.00 91.44 95 LEU A N 1
ATOM 722 C CA . LEU A 1 95 ? -6.341 -3.026 -3.336 1.00 91.44 95 LEU A CA 1
ATOM 723 C C . LEU A 1 95 ? -5.237 -1.989 -3.572 1.00 91.44 95 LEU A C 1
ATOM 725 O O . LEU A 1 95 ? -4.562 -2.040 -4.600 1.00 91.44 95 LEU A O 1
ATOM 729 N N . MET A 1 96 ? -5.015 -1.077 -2.621 1.00 90.94 96 MET A N 1
ATOM 730 C CA . MET A 1 96 ? -3.918 -0.108 -2.703 1.00 90.94 96 MET A CA 1
ATOM 731 C C . MET A 1 96 ? -2.555 -0.797 -2.734 1.00 90.94 96 MET A C 1
ATOM 733 O O . MET A 1 96 ? -1.727 -0.467 -3.579 1.00 90.94 96 MET A O 1
ATOM 737 N N . ILE A 1 97 ? -2.332 -1.779 -1.859 1.00 91.19 97 ILE A N 1
ATOM 738 C CA . ILE A 1 97 ? -1.080 -2.544 -1.827 1.00 91.19 97 ILE A CA 1
ATOM 739 C C . ILE A 1 97 ? -0.913 -3.336 -3.119 1.00 91.19 97 ILE A C 1
ATOM 741 O O . ILE A 1 97 ? 0.153 -3.286 -3.721 1.00 91.19 97 ILE A O 1
ATOM 745 N N . PHE A 1 98 ? -1.964 -4.017 -3.581 1.00 89.50 98 PHE A N 1
ATOM 746 C CA . PHE A 1 98 ? -1.943 -4.753 -4.843 1.00 89.50 98 PHE A CA 1
ATOM 747 C C . PHE A 1 98 ? -1.547 -3.843 -6.011 1.00 89.50 98 PHE A C 1
ATOM 749 O O . PHE A 1 98 ? -0.603 -4.140 -6.739 1.00 89.50 98 PHE A O 1
ATOM 756 N N . SER A 1 99 ? -2.202 -2.687 -6.138 1.00 89.44 99 SER A N 1
ATOM 757 C CA . SER A 1 99 ? -1.870 -1.693 -7.160 1.00 89.44 99 SER A CA 1
ATOM 758 C C . SER A 1 99 ? -0.440 -1.172 -7.015 1.00 89.44 99 SER A C 1
ATOM 760 O O . SER A 1 99 ? 0.239 -0.972 -8.019 1.00 89.44 99 SER A O 1
ATOM 762 N N . SER A 1 100 ? 0.021 -0.941 -5.786 1.00 87.69 100 SER A N 1
ATOM 763 C CA . SER A 1 100 ? 1.366 -0.433 -5.518 1.00 87.69 100 SER A CA 1
ATOM 764 C C . SER A 1 100 ? 2.435 -1.447 -5.907 1.00 87.69 100 SER A C 1
ATOM 766 O O . SER A 1 100 ? 3.388 -1.090 -6.589 1.00 87.69 100 SER A O 1
ATOM 768 N N . VAL A 1 101 ? 2.265 -2.717 -5.534 1.00 85.19 101 VAL A N 1
ATOM 769 C CA . VAL A 1 101 ? 3.206 -3.795 -5.868 1.00 85.19 101 VAL A CA 1
ATOM 770 C C . VAL A 1 101 ? 3.282 -4.000 -7.382 1.00 85.19 101 VAL A C 1
ATOM 772 O O . VAL A 1 101 ? 4.372 -4.175 -7.915 1.00 85.19 101 VAL A O 1
ATOM 775 N N . PHE A 1 102 ? 2.158 -3.893 -8.100 1.00 80.25 102 PHE A N 1
ATOM 776 C CA . PHE A 1 102 ? 2.159 -3.885 -9.570 1.00 80.25 102 PHE A CA 1
ATOM 777 C C . PHE A 1 102 ? 2.894 -2.675 -10.170 1.00 80.25 102 PHE A C 1
ATOM 779 O O . PHE A 1 102 ? 3.464 -2.778 -11.258 1.00 80.25 102 PHE A O 1
ATOM 786 N N . GLY A 1 103 ? 2.885 -1.534 -9.480 1.00 79.69 103 GLY A N 1
ATOM 787 C CA . GLY A 1 103 ? 3.611 -0.324 -9.870 1.00 79.69 103 GLY A CA 1
ATOM 788 C C . GLY A 1 103 ? 5.119 -0.381 -9.606 1.00 79.69 103 GLY A C 1
ATOM 789 O O . GLY A 1 103 ? 5.869 0.370 -10.231 1.00 79.69 103 GLY A O 1
ATOM 790 N N . GLU A 1 104 ? 5.584 -1.287 -8.741 1.00 81.94 104 GLU A N 1
ATOM 791 C CA . GLU A 1 104 ? 6.992 -1.438 -8.350 1.00 81.94 104 GLU A CA 1
ATOM 792 C C . GLU A 1 104 ? 7.829 -2.179 -9.407 1.00 81.94 104 GLU A C 1
ATOM 794 O O . GLU A 1 104 ? 8.391 -3.265 -9.214 1.00 81.94 104 GLU A O 1
ATOM 799 N N . TYR A 1 105 ? 7.935 -1.552 -10.576 1.00 78.06 105 TYR A N 1
ATOM 800 C CA . TYR A 1 105 ? 8.763 -2.029 -11.677 1.00 78.06 105 TYR A CA 1
ATOM 801 C C . TYR A 1 105 ? 10.258 -1.814 -11.415 1.00 78.06 105 TYR A C 1
ATOM 803 O O . TYR A 1 105 ? 11.061 -2.680 -11.760 1.00 78.06 105 TYR A O 1
ATOM 811 N N . LEU A 1 106 ? 10.648 -0.685 -10.806 1.00 77.81 106 LEU A N 1
ATOM 812 C CA . LEU A 1 106 ? 12.062 -0.358 -10.580 1.00 77.81 106 LEU A CA 1
ATOM 813 C C . LEU A 1 106 ? 12.757 -1.407 -9.708 1.00 77.81 106 LEU A C 1
ATOM 815 O O . LEU A 1 106 ? 13.820 -1.899 -10.086 1.00 77.81 106 LEU A O 1
ATOM 819 N N . LEU A 1 107 ? 12.140 -1.764 -8.577 1.00 79.50 107 LEU A N 1
ATOM 820 C CA . LEU A 1 107 ? 12.652 -2.766 -7.644 1.00 79.50 107 LEU A CA 1
ATOM 821 C C . LEU A 1 107 ? 12.840 -4.120 -8.327 1.00 79.50 107 LEU A C 1
ATOM 823 O O . LEU A 1 107 ? 13.933 -4.679 -8.300 1.00 79.50 107 LEU A O 1
ATOM 827 N N . THR A 1 108 ? 11.809 -4.602 -9.017 1.00 79.56 108 THR A N 1
ATOM 828 C CA . THR A 1 108 ? 11.831 -5.903 -9.698 1.00 79.56 108 THR A CA 1
ATOM 829 C C . THR A 1 108 ? 12.860 -5.949 -10.829 1.00 79.56 108 THR A C 1
ATOM 831 O O . THR A 1 108 ? 13.657 -6.885 -10.915 1.00 79.56 108 THR A O 1
ATOM 834 N N . ASN A 1 109 ? 12.875 -4.923 -11.683 1.00 77.19 109 ASN A N 1
ATOM 835 C CA . ASN A 1 109 ? 13.745 -4.864 -12.854 1.00 77.19 109 ASN A CA 1
ATOM 836 C C . ASN A 1 109 ? 15.229 -4.803 -12.467 1.00 77.19 109 ASN A C 1
ATOM 838 O O . ASN A 1 109 ? 16.056 -5.491 -13.065 1.00 77.19 109 ASN A O 1
ATOM 842 N N . LEU A 1 110 ? 15.563 -3.997 -11.457 1.00 78.31 110 LEU A N 1
ATOM 843 C CA . LEU A 1 110 ? 16.946 -3.707 -11.094 1.00 78.31 110 LEU A CA 1
ATOM 844 C C . LEU A 1 110 ? 17.528 -4.711 -10.073 1.00 78.31 110 LEU A C 1
ATOM 846 O O . LEU A 1 110 ? 18.733 -4.941 -10.111 1.00 78.31 110 LEU A O 1
ATOM 850 N N . LEU A 1 111 ? 16.714 -5.378 -9.232 1.00 77.81 111 LEU A N 1
ATOM 851 C CA . LEU A 1 111 ? 17.190 -6.484 -8.370 1.00 77.81 111 LEU A CA 1
ATOM 852 C C . LEU A 1 111 ? 17.414 -7.777 -9.163 1.00 77.81 111 LEU A C 1
ATOM 854 O O . LEU A 1 111 ? 18.449 -8.419 -9.017 1.00 77.81 111 LEU A O 1
ATOM 858 N N . ILE A 1 112 ? 16.437 -8.195 -9.973 1.00 72.19 112 ILE A N 1
ATOM 859 C CA . ILE A 1 112 ? 16.477 -9.493 -10.676 1.00 72.19 112 ILE A CA 1
ATOM 860 C C . ILE A 1 112 ? 17.120 -9.355 -12.073 1.00 72.19 112 ILE A C 1
ATOM 862 O O . ILE A 1 112 ? 17.408 -10.344 -12.751 1.00 72.19 112 ILE A O 1
ATOM 866 N N . GLY A 1 113 ? 17.440 -8.122 -12.472 1.00 62.25 113 GLY A N 1
ATOM 867 C CA . GLY A 1 113 ? 18.396 -7.826 -13.534 1.00 62.25 113 GLY A CA 1
ATOM 868 C C . GLY A 1 113 ? 17.947 -8.274 -14.917 1.00 62.25 113 GLY A C 1
ATOM 869 O O . GLY A 1 113 ? 18.742 -8.857 -15.646 1.00 62.25 113 GLY A O 1
ATOM 870 N N . GLY A 1 114 ? 16.675 -8.074 -15.269 1.00 52.38 114 GLY A N 1
ATOM 871 C CA . GLY A 1 114 ? 16.161 -8.378 -16.612 1.00 52.38 114 GLY A CA 1
ATOM 872 C C . GLY A 1 114 ? 16.349 -9.827 -17.093 1.00 52.38 114 GLY A C 1
ATOM 873 O O . GLY A 1 114 ? 16.125 -10.101 -18.268 1.00 52.38 114 GLY A O 1
ATOM 874 N N . ARG A 1 115 ? 16.752 -10.764 -16.216 1.00 45.56 115 ARG A N 1
ATOM 875 C CA . ARG A 1 115 ? 16.907 -12.196 -16.539 1.00 45.56 115 ARG A CA 1
ATOM 876 C C . ARG A 1 115 ? 15.567 -12.890 -16.755 1.00 45.56 115 ARG A C 1
ATOM 878 O O . ARG A 1 115 ? 15.512 -13.898 -17.448 1.00 45.56 115 ARG A O 1
ATOM 885 N N . PHE A 1 116 ? 14.498 -12.330 -16.197 1.00 45.19 116 PHE A N 1
ATOM 886 C CA . PHE A 1 116 ? 13.165 -12.512 -16.744 1.00 45.19 116 PHE A CA 1
ATOM 887 C C . PHE A 1 116 ? 12.947 -11.379 -17.734 1.00 45.19 116 PHE A C 1
ATOM 889 O O . PHE A 1 116 ? 12.952 -10.208 -17.341 1.00 45.19 116 PHE A O 1
ATOM 896 N N . GLU A 1 117 ? 12.758 -11.728 -19.003 1.00 42.91 117 GLU A N 1
ATOM 897 C CA . GLU A 1 117 ? 12.190 -10.825 -19.994 1.00 42.91 117 GLU A CA 1
ATOM 898 C C . GLU A 1 117 ? 10.790 -10.419 -19.518 1.00 42.91 117 GLU A C 1
ATOM 900 O O . GLU A 1 117 ? 9.771 -10.985 -19.903 1.00 42.91 117 GLU A O 1
ATOM 905 N N . THR A 1 118 ? 10.709 -9.425 -18.633 1.00 50.28 118 THR A N 1
ATOM 906 C CA . THR A 1 118 ? 9.474 -8.664 -18.509 1.00 50.28 118 THR A CA 1
ATOM 907 C C . THR A 1 118 ? 9.181 -8.121 -19.901 1.00 50.28 118 THR A C 1
ATOM 909 O O . THR A 1 118 ? 10.088 -7.642 -20.584 1.00 50.28 118 THR A O 1
ATOM 912 N N . VAL A 1 119 ? 7.921 -8.218 -20.332 1.00 50.41 119 VAL A N 1
ATOM 913 C CA . VAL A 1 119 ? 7.439 -7.894 -21.692 1.00 50.41 119 VAL A CA 1
ATOM 914 C C . VAL A 1 119 ? 8.059 -6.605 -22.270 1.00 50.41 119 VAL A C 1
ATOM 916 O O . VAL A 1 119 ? 8.301 -6.500 -23.470 1.00 50.41 119 VAL A O 1
ATOM 919 N N . ARG A 1 120 ? 8.390 -5.636 -21.406 1.00 45.44 120 ARG A N 1
ATOM 920 C CA . ARG A 1 120 ? 9.043 -4.368 -21.757 1.00 45.44 120 ARG A CA 1
ATOM 921 C C . ARG A 1 120 ? 10.498 -4.500 -22.233 1.00 45.44 120 ARG A C 1
ATOM 923 O O . ARG A 1 120 ? 10.860 -3.824 -23.188 1.00 45.44 120 ARG A O 1
ATOM 930 N N . ILE A 1 121 ? 11.324 -5.349 -21.615 1.00 53.41 121 ILE A N 1
ATOM 931 C CA . ILE A 1 121 ? 12.734 -5.553 -22.009 1.00 53.41 121 ILE A CA 1
ATOM 932 C C . ILE A 1 121 ? 12.810 -6.317 -23.334 1.00 53.41 121 ILE A C 1
ATOM 934 O O . ILE A 1 121 ? 13.612 -5.963 -24.195 1.00 53.41 121 ILE A O 1
ATOM 938 N N . TYR A 1 122 ? 11.920 -7.294 -23.534 1.00 55.00 122 TYR A N 1
ATOM 939 C CA . TYR A 1 122 ? 11.770 -7.991 -24.814 1.00 55.00 122 TYR A CA 1
ATOM 940 C C . TYR A 1 122 ? 11.397 -7.025 -25.953 1.00 55.00 122 TYR A C 1
ATOM 942 O O . TYR A 1 122 ? 12.043 -7.018 -27.003 1.00 55.00 122 TYR A O 1
ATOM 950 N N . MET A 1 123 ? 10.419 -6.134 -25.730 1.00 50.91 123 MET A N 1
ATOM 951 C CA . MET A 1 123 ? 10.071 -5.084 -26.699 1.00 50.91 123 MET A CA 1
ATOM 952 C C . MET A 1 123 ? 11.223 -4.107 -26.962 1.00 50.91 123 MET A C 1
ATOM 954 O O . MET A 1 123 ? 11.464 -3.751 -28.112 1.00 50.91 123 MET A O 1
ATOM 958 N N . LEU A 1 124 ? 11.945 -3.682 -25.922 1.00 54.34 124 LEU A N 1
ATOM 959 C CA . LEU A 1 124 ? 13.060 -2.742 -26.060 1.00 54.34 124 LEU A CA 1
ATOM 960 C C . LEU A 1 124 ? 14.227 -3.355 -26.847 1.00 54.34 124 LEU A C 1
ATOM 962 O O . LEU A 1 124 ? 14.857 -2.682 -27.657 1.00 54.34 124 LEU A O 1
ATOM 966 N N . ARG A 1 125 ? 14.489 -4.652 -26.662 1.00 56.03 125 ARG A N 1
ATOM 967 C CA . ARG A 1 125 ? 15.510 -5.373 -27.428 1.00 56.03 125 ARG A CA 1
ATOM 968 C C . ARG A 1 125 ? 15.122 -5.502 -28.904 1.00 56.03 125 ARG A C 1
ATOM 970 O O . ARG A 1 125 ? 15.978 -5.331 -29.762 1.00 56.03 125 ARG A O 1
ATOM 977 N N . ARG A 1 126 ? 13.829 -5.696 -29.199 1.00 50.00 126 ARG A N 1
ATOM 978 C CA . ARG A 1 126 ? 13.254 -5.673 -30.561 1.00 50.00 126 ARG A CA 1
ATOM 979 C C . ARG A 1 126 ? 13.185 -4.275 -31.195 1.00 50.00 126 ARG A C 1
ATOM 981 O O . ARG A 1 126 ? 13.097 -4.178 -32.414 1.00 50.00 126 ARG A O 1
ATOM 988 N N . MET A 1 127 ? 13.255 -3.200 -30.408 1.00 53.06 127 MET A N 1
ATOM 989 C CA . MET A 1 127 ? 13.326 -1.817 -30.909 1.00 53.06 127 MET A CA 1
ATOM 990 C C . MET A 1 127 ? 14.689 -1.459 -31.520 1.00 53.06 127 MET A C 1
ATOM 992 O O . MET A 1 127 ? 14.762 -0.544 -32.340 1.00 53.06 127 MET A O 1
ATOM 996 N N . ASN A 1 128 ? 15.764 -2.160 -31.145 1.00 53.59 128 ASN A N 1
ATOM 997 C CA . ASN A 1 128 ? 17.130 -1.775 -31.514 1.00 53.59 128 ASN A CA 1
ATOM 998 C C . ASN A 1 128 ? 17.561 -2.224 -32.923 1.00 53.59 128 ASN A C 1
ATOM 1000 O O . ASN A 1 128 ? 18.669 -1.912 -33.344 1.00 53.59 128 ASN A O 1
ATOM 1004 N N . GLU A 1 129 ? 16.697 -2.933 -33.655 1.00 58.31 129 GLU A N 1
ATOM 1005 C CA . GLU A 1 129 ? 16.960 -3.356 -35.037 1.00 58.31 129 GLU A CA 1
ATOM 1006 C C . GLU A 1 129 ? 16.359 -2.396 -36.081 1.00 58.31 129 GLU A C 1
ATOM 1008 O O . GLU A 1 129 ? 16.873 -2.335 -37.190 1.00 58.31 129 GLU A O 1
ATOM 1013 N N . ASN A 1 130 ? 15.319 -1.604 -35.756 1.00 55.72 130 ASN A N 1
ATOM 1014 C CA . ASN A 1 130 ? 14.617 -0.750 -36.730 1.00 55.72 130 ASN A CA 1
ATOM 1015 C C . ASN A 1 130 ? 14.040 0.538 -36.098 1.00 55.72 130 ASN A C 1
ATOM 1017 O O . ASN A 1 130 ? 12.974 0.520 -35.479 1.00 55.72 130 ASN A O 1
ATOM 1021 N N . GLY A 1 131 ? 14.679 1.692 -36.331 1.00 58.75 131 GLY A N 1
ATOM 1022 C CA . GLY A 1 131 ? 14.266 2.996 -35.775 1.00 58.75 131 GLY A CA 1
ATOM 1023 C C . GLY A 1 131 ? 12.849 3.466 -36.153 1.00 58.75 131 GLY A C 1
ATOM 1024 O O . GLY A 1 131 ? 12.244 4.241 -35.417 1.00 58.75 131 GLY A O 1
ATOM 1025 N N . HIS A 1 132 ? 12.274 2.953 -37.245 1.00 64.06 132 HIS A N 1
ATOM 1026 C CA . HIS A 1 132 ? 10.889 3.249 -37.637 1.00 64.06 132 HIS A CA 1
ATOM 1027 C C . HIS A 1 132 ? 9.850 2.535 -36.752 1.00 64.06 132 HIS A C 1
ATOM 1029 O O . HIS A 1 132 ? 8.795 3.102 -36.467 1.00 64.06 132 HIS A O 1
ATOM 1035 N N . LEU A 1 133 ? 10.155 1.327 -36.258 1.00 61.41 133 LEU A N 1
ATOM 1036 C CA . LEU A 1 133 ? 9.261 0.589 -35.357 1.00 61.41 133 LEU A CA 1
ATOM 1037 C C . LEU A 1 133 ? 9.216 1.242 -33.971 1.00 61.41 133 LEU A C 1
ATOM 1039 O O . LEU A 1 133 ? 8.146 1.363 -33.381 1.00 61.41 133 LEU A O 1
ATOM 1043 N N . SER A 1 134 ? 10.357 1.738 -33.491 1.00 59.66 134 SER A N 1
ATOM 1044 C CA . SER A 1 134 ? 10.469 2.471 -32.225 1.00 59.66 134 SER A CA 1
ATOM 1045 C C . SER A 1 134 ? 9.583 3.716 -32.186 1.00 59.66 134 SER A C 1
ATOM 1047 O O . SER A 1 134 ? 8.829 3.911 -31.231 1.00 59.66 134 SER A O 1
ATOM 1049 N N . SER A 1 135 ? 9.606 4.531 -33.243 1.00 72.06 135 SER A N 1
ATOM 1050 C CA . SER A 1 135 ? 8.776 5.738 -33.326 1.00 72.06 135 SER A CA 1
ATOM 1051 C C . SER A 1 135 ? 7.282 5.407 -33.380 1.00 72.06 135 SER A C 1
ATOM 1053 O O . SER A 1 135 ? 6.489 6.042 -32.687 1.00 72.06 135 SER A O 1
ATOM 1055 N N . ALA A 1 136 ? 6.891 4.370 -34.129 1.00 74.25 136 ALA A N 1
ATOM 1056 C CA . ALA A 1 136 ? 5.499 3.923 -34.196 1.00 74.25 136 ALA A CA 1
ATOM 1057 C C . ALA A 1 136 ? 4.983 3.408 -32.840 1.00 74.25 136 ALA A C 1
ATOM 1059 O O . ALA A 1 136 ? 3.871 3.740 -32.429 1.00 74.25 136 ALA A O 1
ATOM 1060 N N . VAL A 1 137 ? 5.806 2.651 -32.109 1.00 73.25 137 VAL A N 1
ATOM 1061 C CA . VAL A 1 137 ? 5.479 2.153 -30.764 1.00 73.25 137 VAL A CA 1
ATOM 1062 C C . VAL A 1 137 ? 5.290 3.306 -29.778 1.00 73.25 137 VAL A C 1
ATOM 1064 O O . VAL A 1 137 ? 4.334 3.291 -29.006 1.00 73.25 137 VAL A O 1
ATOM 1067 N N . ILE A 1 138 ? 6.157 4.321 -29.810 1.00 76.56 138 ILE A N 1
ATOM 1068 C CA . ILE A 1 138 ? 6.056 5.483 -28.914 1.00 76.56 138 ILE A CA 1
ATOM 1069 C C . ILE A 1 138 ? 4.785 6.291 -29.205 1.00 76.56 138 ILE A C 1
ATOM 1071 O O . ILE A 1 138 ? 4.072 6.658 -28.271 1.00 76.56 138 ILE A O 1
ATOM 1075 N N . VAL A 1 139 ? 4.459 6.518 -30.482 1.00 82.94 139 VAL A N 1
ATOM 1076 C CA . VAL A 1 139 ? 3.217 7.200 -30.883 1.00 82.94 139 VAL A CA 1
ATOM 1077 C C . VAL A 1 139 ? 1.989 6.404 -30.434 1.00 82.94 139 VAL A C 1
ATOM 1079 O O . VAL A 1 139 ? 1.046 6.988 -29.900 1.00 82.94 139 VAL A O 1
ATOM 1082 N N . LEU A 1 140 ? 2.010 5.075 -30.569 1.00 84.06 140 LEU A N 1
ATOM 1083 C CA . LEU A 1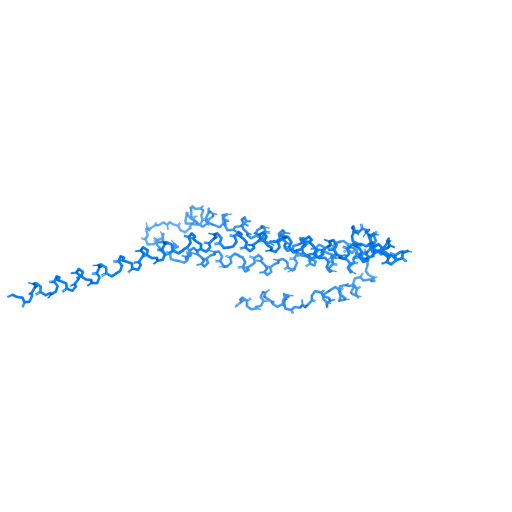 140 ? 0.924 4.211 -30.107 1.00 84.06 140 LEU A CA 1
ATOM 1084 C C . LEU A 1 140 ? 0.760 4.265 -28.581 1.00 84.06 140 LEU A C 1
ATOM 1086 O O . LEU A 1 140 ? -0.360 4.402 -28.093 1.00 84.06 140 LEU A O 1
ATOM 1090 N N . TYR A 1 141 ? 1.862 4.223 -27.826 1.00 80.88 141 TYR A N 1
ATOM 1091 C CA . TYR A 1 141 ? 1.849 4.392 -26.370 1.00 80.88 141 TYR A CA 1
ATOM 1092 C C . TYR A 1 141 ? 1.274 5.748 -25.956 1.00 80.88 141 TYR A C 1
ATOM 1094 O O . TYR A 1 141 ? 0.457 5.813 -25.037 1.00 80.88 141 TYR A O 1
ATOM 1102 N N . PHE A 1 142 ? 1.665 6.821 -26.646 1.00 86.06 142 PHE A N 1
ATOM 1103 C CA . PHE A 1 142 ? 1.149 8.162 -26.393 1.00 86.06 142 PHE A CA 1
ATOM 1104 C C . PHE A 1 142 ? -0.368 8.226 -26.599 1.00 86.06 142 PHE A C 1
ATOM 1106 O O . PHE A 1 142 ? -1.090 8.711 -25.729 1.00 86.06 142 PHE A O 1
ATOM 1113 N N . LEU A 1 143 ? -0.864 7.665 -27.703 1.00 89.50 143 LEU A N 1
ATOM 1114 C CA . LEU A 1 143 ? -2.294 7.594 -28.011 1.00 89.50 143 LEU A CA 1
ATOM 1115 C C . LEU A 1 143 ? -3.067 6.777 -26.969 1.00 89.50 143 LEU A C 1
ATOM 1117 O O . LEU A 1 143 ? -4.141 7.184 -26.529 1.00 89.50 143 LEU A O 1
ATOM 1121 N N . PHE A 1 144 ? -2.500 5.659 -26.518 1.00 88.50 144 PHE A N 1
ATOM 1122 C CA . PHE A 1 144 ? -3.113 4.806 -25.503 1.00 88.50 144 PHE A CA 1
ATOM 1123 C C . PHE A 1 144 ? -3.245 5.527 -24.153 1.00 88.50 144 PHE A C 1
ATOM 1125 O O . PHE A 1 144 ? -4.312 5.515 -23.535 1.00 88.50 144 PHE A O 1
ATOM 1132 N N . ILE A 1 145 ? -2.187 6.219 -23.716 1.00 86.25 145 ILE A N 1
ATOM 1133 C CA . ILE A 1 145 ? -2.197 7.020 -22.484 1.00 86.25 145 ILE A CA 1
ATOM 1134 C C . ILE A 1 145 ? -3.174 8.198 -22.610 1.00 86.25 145 ILE A C 1
ATOM 1136 O O . ILE A 1 145 ? -3.922 8.465 -21.669 1.00 86.25 145 ILE A O 1
ATOM 1140 N N . LEU A 1 146 ? -3.224 8.865 -23.769 1.00 90.94 146 LEU A N 1
ATOM 1141 C CA . LEU A 1 146 ? -4.164 9.956 -24.049 1.00 90.94 146 LEU A CA 1
ATOM 1142 C C . LEU A 1 146 ? -5.623 9.495 -23.906 1.00 90.94 146 LEU A C 1
ATOM 1144 O O . LEU A 1 146 ? -6.426 10.172 -23.263 1.00 90.94 146 LEU A O 1
ATOM 1148 N N . ILE A 1 147 ? -5.965 8.327 -24.457 1.00 91.56 147 ILE A N 1
ATOM 1149 C CA . ILE A 1 147 ? -7.313 7.753 -24.360 1.00 91.56 147 ILE A CA 1
ATOM 1150 C C . ILE A 1 147 ? -7.670 7.466 -22.899 1.00 91.56 147 ILE A C 1
ATOM 1152 O O . ILE A 1 147 ? -8.747 7.860 -22.453 1.00 91.56 147 ILE A O 1
ATOM 1156 N N . ILE A 1 148 ? -6.768 6.846 -22.131 1.00 90.19 148 ILE A N 1
ATOM 1157 C CA . ILE A 1 148 ? -6.984 6.567 -20.701 1.00 90.19 148 ILE A CA 1
ATOM 1158 C C . ILE A 1 148 ? -7.171 7.868 -19.911 1.00 90.19 148 ILE A C 1
ATOM 1160 O O . ILE A 1 148 ? -8.066 7.957 -19.063 1.00 90.19 148 ILE A O 1
ATOM 1164 N N . ALA A 1 149 ? -6.369 8.895 -20.198 1.00 88.00 149 ALA A N 1
ATOM 1165 C CA . ALA A 1 149 ? -6.481 10.200 -19.558 1.00 88.00 149 ALA A CA 1
ATOM 1166 C C . ALA A 1 149 ? -7.840 10.858 -19.850 1.00 88.00 149 ALA A C 1
ATOM 1168 O O . ALA A 1 149 ? -8.503 11.326 -18.922 1.00 88.00 149 ALA A O 1
ATOM 1169 N N . LEU A 1 150 ? -8.308 10.823 -21.102 1.00 90.00 150 LEU A N 1
ATOM 1170 C CA . LEU A 1 150 ? -9.631 11.326 -21.486 1.00 90.00 150 LEU A CA 1
ATOM 1171 C C . LEU A 1 150 ? -10.760 10.547 -20.803 1.00 90.00 150 LEU A C 1
ATOM 1173 O O . LEU A 1 150 ? -11.694 11.151 -20.278 1.00 90.00 150 LEU A O 1
ATOM 1177 N N . LEU A 1 151 ? -10.660 9.220 -20.745 1.00 88.62 151 LEU A N 1
ATOM 1178 C CA . LEU A 1 151 ? -11.641 8.363 -20.074 1.00 88.62 151 LEU A CA 1
ATOM 1179 C C . LEU A 1 151 ? -11.745 8.701 -18.583 1.00 88.62 151 LEU A C 1
ATOM 1181 O O . LEU A 1 151 ? -12.841 8.907 -18.053 1.00 88.62 151 LEU A O 1
ATOM 1185 N N . THR A 1 152 ? -10.595 8.843 -17.924 1.00 85.12 152 THR A N 1
ATOM 1186 C CA . THR A 1 152 ? -10.506 9.216 -16.507 1.00 85.12 152 THR A CA 1
ATOM 1187 C C . THR A 1 152 ? -11.051 10.624 -16.272 1.00 85.12 152 THR A C 1
ATOM 1189 O O . THR A 1 152 ? -11.779 10.856 -15.305 1.00 85.12 152 THR A O 1
ATOM 1192 N N . PHE A 1 153 ? -10.766 11.565 -17.174 1.00 86.06 153 PHE A N 1
ATOM 1193 C CA . PHE A 1 153 ? -11.282 12.930 -17.118 1.00 86.06 153 PHE A CA 1
ATOM 1194 C C . PHE A 1 153 ? -12.811 12.969 -17.245 1.00 86.06 153 PHE A C 1
ATOM 1196 O O . PHE A 1 153 ? -13.486 13.627 -16.449 1.00 86.06 153 PHE A O 1
ATOM 1203 N N . VAL A 1 154 ? -13.385 12.198 -18.173 1.00 85.56 154 VAL A N 1
ATOM 1204 C CA . VAL A 1 154 ? -14.840 12.087 -18.352 1.00 85.56 154 VAL A CA 1
ATOM 1205 C C . VAL A 1 154 ? -15.503 11.449 -17.128 1.00 85.56 154 VAL A C 1
ATOM 1207 O O . VAL A 1 154 ? -16.521 11.960 -16.652 1.00 85.56 154 VAL A O 1
ATOM 1210 N N . MET A 1 155 ? -14.931 10.379 -16.567 1.00 77.25 155 MET A N 1
ATOM 1211 C CA . MET A 1 155 ? -15.460 9.739 -15.356 1.00 77.25 155 MET A CA 1
ATOM 1212 C C . MET A 1 155 ? -15.356 10.641 -14.119 1.00 77.25 155 MET A C 1
ATOM 1214 O O . MET A 1 155 ? -16.313 10.757 -13.352 1.00 77.25 155 MET A O 1
ATOM 1218 N N . THR A 1 156 ? -14.251 11.371 -13.966 1.00 74.50 156 THR A N 1
ATOM 1219 C CA . THR A 1 156 ? -14.063 12.336 -12.870 1.00 74.50 156 THR A CA 1
ATOM 1220 C C . THR A 1 156 ? -15.044 13.508 -12.975 1.00 74.50 156 THR A C 1
ATOM 1222 O O . THR A 1 156 ? -15.608 13.947 -11.969 1.00 74.50 156 THR A O 1
ATOM 1225 N N . ASN A 1 157 ? -15.341 13.986 -14.188 1.00 66.75 157 ASN A N 1
ATOM 1226 C CA . ASN A 1 157 ? -16.354 15.024 -14.391 1.00 66.75 157 ASN A CA 1
ATOM 1227 C C . ASN A 1 157 ? -17.782 14.548 -14.072 1.00 66.75 157 ASN A C 1
ATOM 1229 O O . ASN A 1 157 ? -18.618 15.362 -13.672 1.00 66.75 157 ASN A O 1
ATOM 1233 N N . ARG A 1 158 ? -18.076 13.245 -14.182 1.00 58.12 158 ARG A N 1
ATOM 1234 C CA . ARG A 1 158 ? -19.360 12.673 -13.737 1.00 58.12 158 ARG A CA 1
ATOM 1235 C C . ARG A 1 158 ? -19.474 12.626 -12.211 1.00 58.12 158 ARG A C 1
ATOM 1237 O O . ARG A 1 158 ? -20.537 12.949 -11.687 1.00 58.12 158 ARG A O 1
ATOM 1244 N N . GLN A 1 159 ? -18.378 12.338 -11.508 1.00 57.09 159 GLN A N 1
ATOM 1245 C CA . GLN A 1 159 ? -18.318 12.360 -10.039 1.00 57.09 159 GLN A CA 1
ATOM 1246 C C . GLN A 1 159 ? -18.587 13.771 -9.486 1.00 57.09 159 GLN A C 1
ATOM 1248 O O . GLN A 1 159 ? -19.397 13.938 -8.574 1.00 57.09 159 GLN A O 1
ATOM 1253 N N . LYS A 1 160 ? -18.007 14.819 -10.098 1.00 52.69 160 LYS A N 1
ATOM 1254 C CA . LYS A 1 160 ? -18.282 16.218 -9.711 1.00 52.69 160 LYS A CA 1
ATOM 1255 C C . LYS A 1 160 ? -19.772 16.576 -9.796 1.00 52.69 160 LYS A C 1
ATOM 1257 O O . LYS A 1 160 ? -20.255 17.306 -8.938 1.00 52.69 160 LYS A O 1
ATOM 1262 N N . LYS A 1 161 ? -20.525 16.039 -10.765 1.00 51.34 161 LYS A N 1
ATOM 1263 C CA . LYS A 1 161 ? -21.973 16.298 -10.894 1.00 51.34 161 LYS A CA 1
ATOM 1264 C C . LYS A 1 161 ? -22.828 15.626 -9.808 1.00 51.34 161 LYS A C 1
ATOM 1266 O O . LYS A 1 161 ? -23.903 16.138 -9.520 1.00 51.34 161 LYS A O 1
ATOM 1271 N N . GLN A 1 162 ? -22.365 14.540 -9.182 1.00 52.03 162 GLN A N 1
ATOM 1272 C CA . GLN A 1 162 ? -23.115 13.829 -8.130 1.00 52.03 162 GLN A CA 1
ATOM 1273 C C . GLN A 1 162 ? -22.859 14.367 -6.713 1.00 52.03 162 GLN A C 1
ATOM 1275 O O . GLN A 1 162 ? -23.742 14.292 -5.863 1.00 52.03 162 GLN A O 1
ATOM 1280 N N . VAL A 1 163 ? -21.699 14.979 -6.454 1.00 54.44 163 VAL A N 1
ATOM 1281 C CA . VAL A 1 163 ? -21.363 15.539 -5.127 1.00 54.44 163 VAL A CA 1
ATOM 1282 C C . VAL A 1 163 ? -21.940 16.956 -4.922 1.00 54.44 163 VAL A C 1
ATOM 1284 O O . VAL A 1 163 ? -22.234 17.363 -3.798 1.00 54.44 163 VAL A O 1
ATOM 1287 N N . VAL A 1 164 ? -22.179 17.705 -6.006 1.00 55.44 164 VAL A N 1
ATOM 1288 C CA . VAL A 1 164 ? -22.793 19.050 -5.977 1.00 55.44 164 VAL A CA 1
ATOM 1289 C C . VAL A 1 164 ? -24.229 19.091 -5.404 1.00 55.44 164 VAL A C 1
ATOM 1291 O O . VAL A 1 164 ? -24.487 19.979 -4.584 1.00 55.44 164 VAL A O 1
ATOM 1294 N N . PRO A 1 165 ? -25.165 18.169 -5.724 1.00 53.34 165 PRO A N 1
ATOM 1295 C CA . PRO A 1 165 ? -26.527 18.227 -5.178 1.00 53.34 165 PRO A CA 1
ATOM 1296 C C . PRO A 1 165 ? -26.615 17.975 -3.661 1.00 53.34 165 PRO A C 1
ATOM 1298 O O . PRO A 1 165 ? -27.529 18.491 -3.015 1.00 53.34 165 PRO A O 1
ATOM 1301 N N . ILE A 1 166 ? -25.662 17.249 -3.059 1.00 60.34 166 ILE A N 1
ATOM 1302 C CA . ILE A 1 166 ? -25.665 16.958 -1.610 1.00 60.34 166 ILE A CA 1
ATOM 1303 C C . ILE A 1 166 ? -25.279 18.208 -0.804 1.00 60.34 166 ILE A C 1
ATOM 1305 O O . ILE A 1 166 ? -25.962 18.567 0.157 1.00 60.34 166 ILE A O 1
ATOM 1309 N N . LYS A 1 167 ? -24.246 18.945 -1.240 1.00 59.69 167 LYS A N 1
ATOM 1310 C CA . LYS A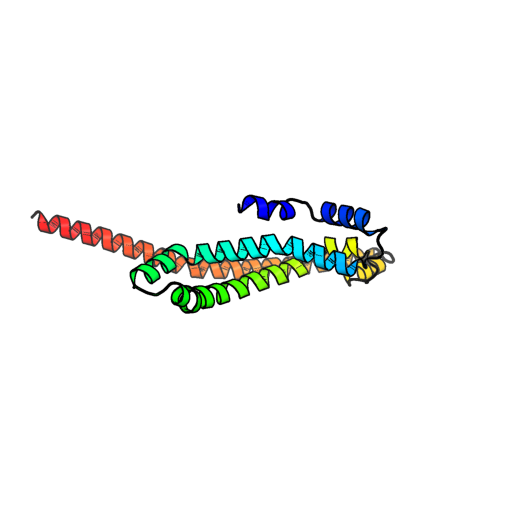 1 167 ? -23.809 20.188 -0.576 1.00 59.69 167 LYS A CA 1
ATOM 1311 C C . LYS A 1 167 ? -24.860 21.305 -0.672 1.00 59.69 167 LYS A C 1
ATOM 1313 O O . LYS A 1 167 ? -24.988 22.113 0.244 1.00 59.69 167 LYS A O 1
ATOM 1318 N N . GLN A 1 168 ? -25.644 21.335 -1.753 1.00 64.31 168 GLN A N 1
ATOM 1319 C CA . GLN A 1 168 ? -26.734 22.302 -1.936 1.00 64.31 168 GLN A CA 1
ATOM 1320 C C . GLN A 1 168 ? -27.964 22.010 -1.063 1.00 64.31 168 GLN A C 1
ATOM 1322 O O . GLN A 1 168 ? -28.594 22.959 -0.593 1.00 64.31 168 GLN A O 1
ATOM 1327 N N . ARG A 1 169 ? -28.294 20.733 -0.807 1.00 60.34 169 ARG A N 1
ATOM 1328 C CA . ARG A 1 169 ? -29.387 20.364 0.112 1.00 60.34 169 ARG A CA 1
ATOM 1329 C C . ARG A 1 169 ? -29.080 20.755 1.556 1.00 60.34 169 ARG A C 1
ATOM 1331 O O . ARG A 1 169 ? -29.933 21.375 2.182 1.00 60.34 169 ARG A O 1
ATOM 1338 N N . TYR A 1 170 ? -27.858 20.507 2.034 1.00 64.06 170 TYR A N 1
ATOM 1339 C CA . TYR A 1 170 ? -27.433 20.939 3.371 1.00 64.06 170 TYR A CA 1
ATOM 1340 C C . TYR A 1 170 ? -27.527 22.466 3.529 1.00 64.06 170 TYR A C 1
ATOM 1342 O O . TYR A 1 170 ? -28.195 22.953 4.432 1.00 64.06 170 TYR A O 1
ATOM 1350 N N . ASN A 1 171 ? -26.975 23.233 2.582 1.00 67.62 171 ASN A N 1
ATOM 1351 C CA . ASN A 1 171 ? -26.933 24.697 2.681 1.00 67.62 171 ASN A CA 1
ATOM 1352 C C . ASN A 1 171 ? -28.319 25.374 2.567 1.00 67.62 171 ASN A C 1
ATOM 1354 O O . ASN A 1 171 ? -28.538 26.454 3.114 1.00 67.62 171 ASN A O 1
ATOM 1358 N N . ARG A 1 172 ? -29.281 24.757 1.859 1.00 68.75 172 ARG A N 1
ATOM 1359 C CA . ARG A 1 172 ? -30.681 25.223 1.866 1.00 68.75 172 ARG A CA 1
ATOM 1360 C C . ARG A 1 172 ? -31.358 24.955 3.206 1.00 68.75 172 ARG A C 1
ATOM 1362 O O . ARG A 1 172 ? -32.093 25.819 3.671 1.00 68.75 172 ARG A O 1
ATOM 1369 N N . GLN A 1 173 ? -31.087 23.802 3.812 1.00 68.56 173 GLN A N 1
ATOM 1370 C CA . GLN A 1 173 ? -31.692 23.400 5.077 1.00 68.56 173 GLN A CA 1
ATOM 1371 C C . GLN A 1 173 ? -31.175 24.239 6.257 1.00 68.56 173 GLN A C 1
ATOM 1373 O O . GLN A 1 173 ? -31.973 24.683 7.076 1.00 68.56 173 GLN A O 1
ATOM 1378 N N . SER A 1 174 ? -29.880 24.570 6.301 1.00 63.06 174 SER A N 1
ATOM 1379 C CA . SER A 1 174 ? -29.317 25.485 7.311 1.00 63.06 174 SER A CA 1
ATOM 1380 C C . SER A 1 174 ? -29.969 26.871 7.258 1.00 63.06 174 SER A C 1
ATOM 1382 O O . SER A 1 174 ? -30.357 27.417 8.285 1.00 63.06 174 SER A O 1
ATOM 1384 N N . ARG A 1 175 ? -30.179 27.410 6.048 1.00 67.62 175 ARG A N 1
ATOM 1385 C CA . ARG A 1 175 ? -30.812 28.724 5.851 1.00 67.62 175 ARG A CA 1
ATOM 1386 C C . ARG A 1 175 ? -32.290 28.757 6.234 1.00 67.62 175 ARG A C 1
ATOM 1388 O O . ARG A 1 175 ? -32.784 29.810 6.620 1.00 67.62 175 ARG A O 1
ATOM 1395 N N . THR A 1 176 ? -33.017 27.651 6.089 1.00 72.38 176 THR A N 1
ATOM 1396 C CA . THR A 1 176 ? -34.412 27.570 6.552 1.00 72.38 176 THR A CA 1
ATOM 1397 C C . THR A 1 176 ? -34.504 27.471 8.070 1.00 72.38 176 THR A C 1
ATOM 1399 O O . THR A 1 176 ? -35.422 28.044 8.641 1.00 72.38 176 THR A O 1
ATOM 1402 N N . LEU A 1 177 ? -33.540 26.811 8.719 1.00 72.25 177 LEU A N 1
ATOM 1403 C CA . LEU A 1 177 ? -33.483 26.710 10.177 1.00 72.25 177 LEU A CA 1
ATOM 1404 C C . LEU A 1 177 ? -33.088 28.045 10.821 1.00 72.25 177 LEU A C 1
ATOM 1406 O O . LEU A 1 177 ? -33.747 28.462 11.763 1.00 72.25 177 LEU A O 1
ATOM 1410 N N . GLU A 1 178 ? -32.108 28.772 10.268 1.00 71.00 178 GLU A N 1
ATOM 1411 C CA . GLU A 1 178 ? -31.794 30.138 10.725 1.00 71.00 178 GLU A CA 1
ATOM 1412 C C . GLU A 1 178 ? -32.999 31.076 10.598 1.00 71.00 178 GLU A C 1
ATOM 1414 O O . GLU A 1 178 ? -33.286 31.844 11.508 1.00 71.00 178 GLU A O 1
ATOM 1419 N N . LYS A 1 179 ? -33.740 31.004 9.486 1.00 68.69 179 LYS A N 1
ATOM 1420 C CA . LYS A 1 179 ? -34.930 31.841 9.295 1.00 68.69 179 LYS A CA 1
ATOM 1421 C C . LYS A 1 179 ? -36.084 31.458 10.219 1.00 68.69 179 LYS A C 1
ATOM 1423 O O . LYS A 1 179 ? -36.773 32.357 10.674 1.00 68.69 179 LYS A O 1
ATOM 1428 N N . GLY A 1 180 ? -36.286 30.169 10.494 1.00 65.12 180 GLY A N 1
ATOM 1429 C CA . GLY A 1 180 ? -37.290 29.712 11.461 1.00 65.12 180 GLY A CA 1
ATOM 1430 C C . GLY A 1 180 ? -36.985 30.213 12.872 1.00 65.12 180 GLY A C 1
ATOM 1431 O O . GLY A 1 180 ? -37.827 30.857 13.482 1.00 65.12 180 GLY A O 1
ATOM 1432 N N . VAL A 1 181 ? -35.736 30.049 13.321 1.00 64.06 181 VAL A N 1
ATOM 1433 C CA . VAL A 1 181 ? -35.276 30.512 14.643 1.00 64.06 181 VAL A CA 1
ATOM 1434 C C . VAL A 1 181 ? -35.390 32.033 14.796 1.00 64.06 181 VAL A C 1
ATOM 1436 O O . VAL A 1 181 ? -35.757 32.516 15.861 1.00 64.06 181 VAL A O 1
ATOM 1439 N N . VAL A 1 182 ? -35.109 32.807 13.742 1.00 66.06 182 VAL A N 1
ATOM 1440 C CA . VAL A 1 182 ? -35.258 34.273 13.777 1.00 66.06 182 VAL A CA 1
ATOM 1441 C C . VAL A 1 182 ? -36.727 34.699 13.830 1.00 66.06 182 VAL A C 1
ATOM 1443 O O . VAL A 1 182 ? -37.034 35.682 14.493 1.00 66.06 182 VAL A O 1
ATOM 1446 N N . VAL A 1 183 ? -37.635 33.988 13.154 1.00 60.94 183 VAL A N 1
ATOM 1447 C CA . VAL A 1 183 ? -39.071 34.312 13.184 1.00 60.94 183 VAL A CA 1
ATOM 1448 C C . VAL A 1 183 ? -39.668 33.997 14.555 1.00 60.94 183 VAL A C 1
ATOM 1450 O O . VAL A 1 183 ? -40.380 34.839 15.095 1.00 60.94 183 VAL A O 1
ATOM 1453 N N . ASP A 1 184 ? -39.316 32.860 15.154 1.00 59.53 184 ASP A N 1
ATOM 1454 C CA . ASP A 1 184 ? -39.807 32.485 16.485 1.00 59.53 184 ASP A CA 1
ATOM 1455 C C . ASP A 1 184 ? -39.336 33.483 17.564 1.00 59.53 184 ASP A C 1
ATOM 1457 O O . ASP A 1 184 ? -40.142 33.941 18.370 1.00 59.53 184 ASP A O 1
ATOM 1461 N N . ASN A 1 185 ? -38.079 33.948 17.493 1.00 57.44 185 ASN A N 1
ATOM 1462 C CA . ASN A 1 185 ? -37.540 34.975 18.402 1.00 57.44 185 ASN A CA 1
ATOM 1463 C C . ASN A 1 185 ? -38.211 36.357 18.269 1.00 57.44 185 ASN A C 1
ATOM 1465 O O . ASN A 1 185 ? -38.145 37.166 19.192 1.00 57.44 185 ASN A O 1
ATOM 1469 N N . VAL A 1 186 ? -38.805 36.675 17.115 1.00 59.78 186 VAL A N 1
ATOM 1470 C CA . VAL A 1 186 ? -39.512 37.951 16.898 1.00 59.78 186 VAL A CA 1
ATOM 1471 C C . VAL A 1 186 ? -40.942 37.882 17.441 1.00 59.78 186 VAL A C 1
ATOM 1473 O O . VAL A 1 186 ? -41.458 38.882 17.936 1.00 59.78 186 VAL A O 1
ATOM 1476 N N . LEU A 1 187 ? -41.570 36.704 17.399 1.00 58.31 187 LEU A N 1
ATOM 1477 C CA . LEU A 1 187 ? -42.925 36.494 17.912 1.00 58.31 187 LEU A CA 1
ATOM 1478 C C . LEU A 1 187 ? -42.982 36.367 19.443 1.00 58.31 187 LEU A C 1
ATOM 1480 O O . LEU A 1 187 ? -44.023 36.648 20.023 1.00 58.31 187 LEU A O 1
ATOM 1484 N N . GLU A 1 188 ? -41.880 36.002 20.101 1.00 56.53 188 GLU A N 1
ATOM 1485 C CA . GLU A 1 188 ? -41.786 35.939 21.572 1.00 56.53 188 GLU A CA 1
ATOM 1486 C C . GLU A 1 188 ? -41.574 37.315 22.243 1.00 56.53 188 GLU A C 1
ATOM 1488 O O . GLU A 1 188 ? -41.717 37.451 23.457 1.00 56.53 188 GLU A O 1
ATOM 1493 N N . HIS A 1 189 ? -41.251 38.349 21.457 1.00 58.09 189 HIS A N 1
ATOM 1494 C CA . HIS A 1 189 ? -40.995 39.719 21.926 1.00 58.09 189 HIS A CA 1
ATOM 1495 C C . HIS A 1 189 ? -42.028 40.758 21.446 1.00 58.09 189 HIS A C 1
ATOM 1497 O O . HIS A 1 189 ? -41.776 41.961 21.553 1.00 58.09 189 HIS A O 1
ATOM 1503 N N . SER A 1 190 ? -43.178 40.304 20.935 1.00 48.56 190 SER A N 1
ATOM 1504 C CA . SER A 1 190 ? -44.326 41.139 20.534 1.00 48.56 190 SER A CA 1
ATOM 1505 C C . SER A 1 190 ? -45.472 41.006 21.531 1.00 48.56 190 SER A C 1
ATOM 1507 O O . SER A 1 190 ? -46.095 42.043 21.847 1.00 48.56 190 SER A O 1
#

pLDDT: mean 76.38, std 13.01, range [42.91, 91.56]

Radius of gyration: 26.91 Å; chains: 1; bounding box: 72×58×66 Å

InterPro domains:
  IPR000515 ABC transporter type 1, transmembrane domain MetI-like [PF00528] (6-155)
  IPR000515 ABC transporter type 1, transmembrane domain MetI-like [PS50928] (1-152)
  IPR000515 ABC transporter type 1, transmembrane domain MetI-like [cd06261] (7-150)
  IPR035906 MetI-like superfamily [G3DSA:1.10.3720.10] (1-162)
  IPR035906 MetI-like superfamily [SSF161098] (4-158)

Organism: NCBI:txid332949

Foldseek 3Di:
DLVVLCVVVVDDLLNVQVVLCVVCVPPPDDLVVVLVVSLVSNLRNLLVVLQVVLCVVVVVVVVVVVCVVVVDDPVCCCVPPVVVSVVVSVVVSVVVSVVVSVVPPVNVCRSVPCPPVPVVNVVVVVCVPDVVVVVVVVVVVVVVVVVVVVVVVVVVVVVVVVVVVVVVVVVVVVVVVVVVVVVVVVVVVD